Protein AF-A0A1H6MPI7-F1 (afdb_monomer)

Foldseek 3Di:
DDDDPVPPPPPPDPPCQWDFQDWDDDPQKIWTWTWGQDPVRQTHATWIWIDHDPDIDIHGAPDDPDRNWDFLDWDWDDALNFTWIWTDTQFWIWTQGPVVRHIFHTHGQDQFDDADGRFASLQVAAWDADDRRQKIWGQTVQQFIWMWRCVDRHDIHTFFWAAQASQQPFFKIWTWDQDPVRFIWIKIKTADNVAADPPDPPDGNYIDDMDTLDPRANKDADPDRGPRSNDPDRGDQWGWIWGQDPVRDTKIWIQRRRVRHIDTGPRRVVVVVVVPDD

Sequence (278 aa):
MFSNLYGYAQHQYKTETFGVQKEYTHRGKTYQVGRLLLKDFKYGSLTLRVIEKDTIRDIPAPMDEYPDLEMSRSDLIQLHGHPFFFVIDRYRVYLVDLENEKISARIQPGLGVEYGDDSISGTVSGFQFFDGDNYLLGIAVSYGVFCFNISDLDEPKELSRYTGHYGDRGQPYFFLEQNADGSYNGMVSRSDTMKKSDYVSNFYTGTQQATYLFRDAHLMPPSGTYINPVNDETPKSFVLFYEKGTNGKKIPWVVDLKKGIVIKGEAAKHFLDKHQQP

Structure (mmCIF, N/CA/C/O backbone):
data_AF-A0A1H6MPI7-F1
#
_entry.id   AF-A0A1H6MPI7-F1
#
loop_
_atom_site.group_PDB
_atom_site.id
_atom_site.type_symbol
_atom_site.label_atom_id
_atom_site.label_alt_id
_atom_site.label_comp_id
_atom_site.label_asym_id
_atom_site.label_entity_id
_atom_site.label_seq_id
_atom_site.pdbx_PDB_ins_code
_atom_site.Cartn_x
_atom_site.Cartn_y
_atom_site.Cartn_z
_atom_site.occupancy
_atom_site.B_iso_or_equiv
_atom_site.auth_seq_id
_atom_site.auth_comp_id
_atom_site.auth_asym_id
_atom_site.auth_atom_id
_atom_site.pdbx_PDB_model_num
ATOM 1 N N . MET A 1 1 ? 2.044 37.221 29.879 1.00 34.62 1 MET A N 1
ATOM 2 C CA . MET A 1 1 ? 0.759 36.594 30.253 1.00 34.62 1 MET A CA 1
ATOM 3 C C . MET A 1 1 ? 0.784 35.162 29.757 1.00 34.62 1 MET A C 1
ATOM 5 O O . MET A 1 1 ? 0.547 34.924 28.584 1.00 34.62 1 MET A O 1
ATOM 9 N N . PHE A 1 2 ? 1.172 34.237 30.631 1.00 33.09 2 PHE A N 1
ATOM 10 C CA . PHE A 1 2 ? 1.111 32.799 30.392 1.00 33.09 2 PHE A CA 1
ATOM 11 C C . PHE A 1 2 ? -0.013 32.253 31.264 1.00 33.09 2 PHE A C 1
ATOM 13 O O . PHE A 1 2 ? 0.171 32.072 32.462 1.00 33.09 2 PHE A O 1
ATOM 20 N N . SER A 1 3 ? -1.189 32.050 30.685 1.00 33.12 3 SER A N 1
ATOM 21 C CA . SER A 1 3 ? -2.286 31.342 31.343 1.00 33.12 3 SER A CA 1
ATOM 22 C C . SER A 1 3 ? -3.311 30.976 30.281 1.00 33.12 3 SER A C 1
ATOM 24 O O . SER A 1 3 ? -4.055 31.849 29.848 1.00 33.12 3 SER A O 1
ATOM 26 N N . ASN A 1 4 ? -3.264 29.725 29.810 1.00 30.75 4 ASN A N 1
ATOM 27 C CA . ASN A 1 4 ? -4.438 28.960 29.348 1.00 30.75 4 ASN A CA 1
ATOM 28 C C . ASN A 1 4 ? -4.123 27.534 28.852 1.00 30.75 4 ASN A C 1
ATOM 30 O O . ASN A 1 4 ? -5.030 26.838 28.415 1.00 30.75 4 ASN A O 1
ATOM 34 N N . LEU A 1 5 ? -2.890 27.030 28.991 1.00 32.47 5 LEU A N 1
ATOM 35 C CA . LEU A 1 5 ? -2.577 25.623 28.676 1.00 32.47 5 LEU A CA 1
ATOM 36 C C . LEU A 1 5 ? -2.908 24.626 29.806 1.00 32.47 5 LEU A C 1
ATOM 38 O O . LEU A 1 5 ? -2.824 23.424 29.597 1.00 32.47 5 LEU A O 1
ATOM 42 N N . TYR A 1 6 ? -3.333 25.093 30.985 1.00 31.97 6 TYR A N 1
ATOM 43 C CA . TYR A 1 6 ? -3.638 24.221 32.133 1.00 31.97 6 TYR A CA 1
ATOM 44 C C . TYR A 1 6 ? -5.111 23.781 32.233 1.00 31.97 6 TYR A C 1
ATOM 46 O O . TYR A 1 6 ? -5.450 22.994 33.111 1.00 31.97 6 TYR A O 1
ATOM 54 N N . GLY A 1 7 ? -5.988 24.256 31.339 1.00 27.64 7 GLY A N 1
ATOM 55 C CA . GLY A 1 7 ? -7.434 23.998 31.419 1.00 27.64 7 GLY A CA 1
ATOM 56 C C . GLY A 1 7 ? -7.926 22.729 30.714 1.00 27.64 7 GLY A C 1
ATOM 57 O O . GLY A 1 7 ? -8.995 22.235 31.050 1.00 27.64 7 GLY A O 1
ATOM 58 N N . TYR A 1 8 ? -7.164 22.171 29.766 1.00 33.50 8 TYR A N 1
ATOM 59 C CA . TYR A 1 8 ? -7.614 20.999 28.993 1.00 33.50 8 TYR A CA 1
ATOM 60 C C . TYR A 1 8 ? -7.387 19.662 29.720 1.00 33.50 8 TYR A C 1
ATOM 62 O O . TYR A 1 8 ? -8.059 18.677 29.434 1.00 33.50 8 TYR A O 1
ATOM 70 N N . ALA A 1 9 ? -6.489 19.635 30.709 1.00 35.38 9 ALA A N 1
ATOM 71 C CA . ALA A 1 9 ? -6.148 18.427 31.462 1.00 35.38 9 ALA A CA 1
ATOM 72 C C . ALA A 1 9 ? -7.100 18.124 32.641 1.00 35.38 9 ALA A C 1
ATOM 74 O O . ALA A 1 9 ? -6.971 17.078 33.271 1.00 35.38 9 ALA A O 1
ATOM 75 N N . GLN A 1 10 ? -8.043 19.016 32.976 1.00 34.25 10 GLN A N 1
ATOM 76 C CA . GLN A 1 10 ? -8.856 18.896 34.201 1.00 34.25 10 GLN A CA 1
ATOM 77 C C . GLN A 1 10 ? -10.313 18.451 33.997 1.00 34.25 10 GLN A C 1
ATOM 79 O O . GLN A 1 10 ? -11.056 18.372 34.975 1.00 34.25 10 GLN A O 1
ATOM 84 N N . HIS A 1 11 ? -10.722 18.082 32.779 1.00 36.69 11 HIS A N 1
ATOM 85 C CA . HIS A 1 11 ? -12.106 17.654 32.512 1.00 36.69 11 HIS A CA 1
ATOM 86 C C . HIS A 1 11 ? -12.279 16.267 31.878 1.00 36.69 11 HIS A C 1
ATOM 88 O O . HIS A 1 11 ? -13.400 15.905 31.527 1.00 36.69 11 HIS A O 1
ATOM 94 N N . GLN A 1 12 ? -11.235 15.434 31.822 1.00 41.28 12 GLN A N 1
ATOM 95 C CA . GLN A 1 12 ? -11.438 14.010 31.545 1.00 41.28 12 GLN A CA 1
ATOM 96 C C . GLN A 1 12 ? -11.973 13.310 32.800 1.00 41.28 12 GLN A C 1
ATOM 98 O O . GLN A 1 12 ? -11.286 13.161 33.813 1.00 41.28 12 GLN A O 1
ATOM 103 N N . TYR A 1 13 ? -13.241 12.908 32.736 1.00 39.72 13 TYR A N 1
ATOM 104 C CA . TYR A 1 13 ? -13.863 12.016 33.706 1.00 39.72 13 TYR A CA 1
ATOM 105 C C . TYR A 1 13 ? -12.984 10.766 33.898 1.00 39.72 13 TYR A C 1
ATOM 107 O O . TYR A 1 13 ? -12.700 10.036 32.953 1.00 39.72 13 TYR A O 1
ATOM 115 N N . LYS A 1 14 ? -12.561 10.515 35.145 1.00 43.12 14 LYS A N 1
ATOM 116 C CA . LYS A 1 14 ? -11.679 9.416 35.595 1.00 43.12 14 LYS A CA 1
ATOM 117 C C . LYS A 1 14 ? -12.294 8.001 35.489 1.00 43.12 14 LYS A C 1
ATOM 119 O O . LYS A 1 14 ? -12.077 7.167 36.365 1.00 43.12 14 LYS A O 1
ATOM 124 N N . THR A 1 15 ? -13.061 7.705 34.447 1.00 47.12 15 THR A N 1
ATOM 125 C CA . THR A 1 15 ? -13.723 6.399 34.259 1.00 47.12 15 THR A CA 1
ATOM 126 C C . THR A 1 15 ? -13.725 5.891 32.822 1.00 47.12 15 THR A C 1
ATOM 128 O O . THR A 1 15 ? -14.102 4.740 32.606 1.00 47.12 15 THR A O 1
ATOM 131 N N . GLU A 1 16 ? -13.306 6.690 31.837 1.00 51.97 16 GLU A N 1
ATOM 132 C CA . GLU A 1 16 ? -13.210 6.218 30.454 1.00 51.97 16 GLU A CA 1
ATOM 133 C C . GLU A 1 16 ? -12.005 5.280 30.309 1.00 51.97 16 GLU A C 1
ATOM 135 O O . GLU A 1 16 ? -10.856 5.696 30.218 1.00 51.97 16 GLU A O 1
ATOM 140 N N . THR A 1 17 ? -12.274 3.975 30.351 1.00 71.25 17 THR A N 1
ATOM 141 C CA . THR A 1 17 ? -11.267 2.913 30.181 1.00 71.25 17 THR A CA 1
ATOM 142 C C . THR A 1 17 ? -10.925 2.664 28.713 1.00 71.25 17 THR A C 1
ATOM 144 O O . THR A 1 17 ? -9.989 1.925 28.418 1.00 71.25 17 THR A O 1
ATOM 147 N N . PHE A 1 18 ? -11.671 3.276 27.789 1.00 80.12 18 PHE A N 1
ATOM 148 C CA . PHE A 1 18 ? -11.522 3.117 26.349 1.00 80.12 18 PHE A CA 1
ATOM 149 C C . PHE A 1 18 ? -11.941 4.398 25.629 1.00 80.12 18 PHE A C 1
ATOM 151 O O . PHE A 1 18 ? -13.108 4.782 25.686 1.00 80.12 18 PHE A O 1
ATOM 158 N N . GLY A 1 19 ? -10.991 5.051 24.960 1.00 82.44 19 GLY A N 1
ATOM 159 C CA . GLY A 1 19 ? -11.264 6.230 24.146 1.00 82.44 19 GLY A CA 1
ATOM 160 C C . GLY A 1 19 ? -11.781 5.808 22.778 1.00 82.44 19 GLY A C 1
ATOM 161 O O . GLY A 1 19 ? -10.987 5.396 21.931 1.00 82.44 19 GLY A O 1
ATOM 162 N N . VAL A 1 20 ? -13.096 5.893 22.570 1.00 87.31 20 VAL A N 1
ATOM 163 C CA . VAL A 1 20 ? -13.737 5.561 21.289 1.00 87.31 20 VAL A CA 1
ATOM 164 C C . VAL A 1 20 ? -13.408 6.633 20.255 1.00 87.31 20 VAL A C 1
ATOM 166 O O . VAL A 1 20 ? -13.624 7.819 20.482 1.00 87.31 20 VAL A O 1
ATOM 169 N N . GLN A 1 21 ? -12.907 6.204 19.103 1.00 89.81 21 GLN A N 1
ATOM 170 C CA . GLN A 1 21 ? -12.489 7.079 18.003 1.00 89.81 21 GLN A CA 1
ATOM 171 C C . GLN A 1 21 ? -13.447 6.972 16.820 1.00 89.81 21 GLN A C 1
ATOM 173 O O . GLN A 1 21 ? -13.819 7.973 16.207 1.00 89.81 21 GLN A O 1
ATOM 178 N N . LYS A 1 22 ? -13.917 5.752 16.548 1.00 93.31 22 LYS A N 1
ATOM 179 C CA . LYS A 1 22 ? -14.995 5.496 15.595 1.00 93.31 22 LYS A CA 1
ATOM 180 C C . LYS A 1 22 ? -15.912 4.409 16.117 1.00 93.31 22 LYS A C 1
ATOM 182 O O . LYS A 1 22 ? -15.464 3.486 16.791 1.00 93.31 22 LYS A O 1
ATOM 187 N N . GLU A 1 23 ? -17.180 4.516 15.749 1.00 95.88 23 GLU A N 1
ATOM 188 C CA . GLU A 1 23 ? -18.211 3.528 16.026 1.00 95.88 23 GLU A CA 1
ATOM 189 C C . GLU A 1 23 ? -18.986 3.199 14.746 1.00 95.88 23 GLU A C 1
ATOM 191 O O . GLU A 1 23 ? -19.200 4.065 13.891 1.00 95.88 23 GLU A O 1
ATOM 196 N N . TYR A 1 24 ? -19.404 1.942 14.619 1.00 96.56 24 TYR A N 1
ATOM 197 C CA . TYR A 1 24 ? -20.284 1.465 13.563 1.00 96.56 24 TYR A CA 1
ATOM 198 C C . TYR A 1 24 ? -21.154 0.313 14.071 1.00 96.56 24 TYR A C 1
ATOM 200 O O . TYR A 1 24 ? -20.649 -0.642 14.656 1.00 96.56 24 TYR A O 1
ATOM 208 N N . THR A 1 25 ? -22.461 0.370 13.816 1.00 94.81 25 THR A N 1
ATOM 209 C CA . THR A 1 25 ? -23.407 -0.687 14.201 1.00 94.81 25 THR A CA 1
ATOM 210 C C . THR A 1 25 ? -23.888 -1.439 12.970 1.00 94.81 25 THR A C 1
ATOM 212 O O . THR A 1 25 ? -24.406 -0.845 12.023 1.00 94.81 25 THR A O 1
ATOM 215 N N . HIS A 1 26 ? -23.767 -2.765 12.993 1.00 90.94 26 HIS A N 1
ATOM 216 C CA . HIS A 1 26 ? -24.208 -3.632 11.909 1.00 90.94 26 HIS A CA 1
ATOM 217 C C . HIS A 1 26 ? -24.700 -4.978 12.438 1.00 90.94 26 HIS A C 1
ATOM 219 O O . HIS A 1 26 ? -24.065 -5.592 13.288 1.00 90.94 26 HIS A O 1
ATOM 225 N N . ARG A 1 27 ? -25.846 -5.447 11.922 1.00 88.19 27 ARG A N 1
ATOM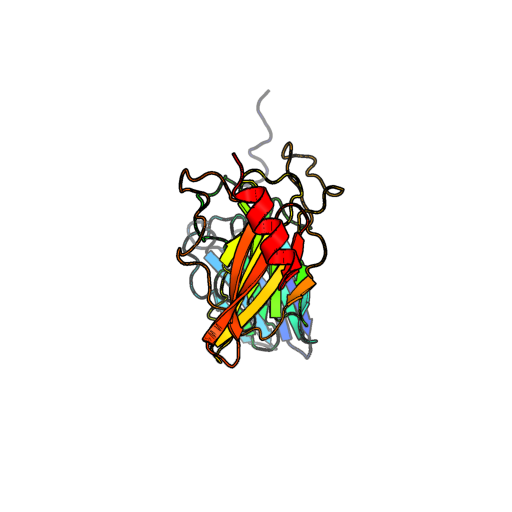 226 C CA . ARG A 1 27 ? -26.429 -6.774 12.224 1.00 88.19 27 ARG A CA 1
ATOM 227 C C . ARG A 1 27 ? -26.505 -7.116 13.725 1.00 88.19 27 ARG A C 1
ATOM 229 O O . ARG A 1 27 ? -26.296 -8.257 14.112 1.00 88.19 27 ARG A O 1
ATOM 236 N N . GLY A 1 28 ? -26.842 -6.138 14.568 1.00 90.88 28 GLY A N 1
ATOM 237 C CA . GLY A 1 28 ? -27.002 -6.345 16.015 1.00 90.88 28 GLY A CA 1
ATOM 238 C C . GLY A 1 28 ? -25.702 -6.299 16.825 1.00 90.88 28 GLY A C 1
ATOM 239 O O . GLY A 1 28 ? -25.756 -6.481 18.040 1.00 90.88 28 GLY A O 1
ATOM 240 N N . LYS A 1 29 ? -24.570 -6.007 16.177 1.00 95.62 29 LYS A N 1
ATOM 241 C CA . LYS A 1 29 ? -23.282 -5.728 16.812 1.00 95.62 29 LYS A CA 1
ATOM 242 C C . LYS A 1 29 ? -22.930 -4.253 16.674 1.00 95.62 29 LYS A C 1
ATOM 244 O O . LYS A 1 29 ? -23.173 -3.654 15.625 1.00 95.62 29 LYS A O 1
ATOM 249 N N . THR A 1 30 ? -22.325 -3.687 17.709 1.00 96.38 30 THR A N 1
ATOM 250 C CA . THR A 1 30 ? -21.674 -2.376 17.655 1.00 96.38 30 THR A CA 1
ATOM 251 C C . THR A 1 30 ? -20.171 -2.572 17.749 1.00 96.38 30 THR A C 1
ATOM 253 O O . THR A 1 30 ? -19.668 -3.166 18.699 1.00 96.38 30 THR A O 1
ATOM 256 N N . TYR A 1 31 ? -19.465 -2.066 16.749 1.00 97.12 31 TYR A N 1
ATOM 257 C CA . TYR A 1 31 ? -18.017 -2.077 16.649 1.00 97.12 31 TYR A CA 1
ATOM 258 C C . TYR A 1 31 ? -17.496 -0.697 17.007 1.00 97.12 31 TYR A C 1
ATOM 260 O O . TYR A 1 31 ? -17.927 0.297 16.425 1.00 97.12 31 TYR A O 1
ATOM 268 N N . GLN A 1 32 ? -16.551 -0.635 17.931 1.00 95.44 32 GLN A N 1
ATOM 269 C CA . GLN A 1 32 ? -15.847 0.586 18.290 1.00 95.44 32 GLN A CA 1
ATOM 270 C C . GLN A 1 32 ? -14.351 0.359 18.108 1.00 95.44 32 GLN A C 1
ATOM 272 O O . GLN A 1 32 ? -13.822 -0.655 18.555 1.00 95.44 32 GLN A O 1
ATOM 277 N N . VAL A 1 33 ? -13.653 1.302 17.486 1.00 93.62 33 VAL A N 1
ATOM 278 C CA . VAL A 1 33 ? -12.187 1.310 17.468 1.00 93.62 33 VAL A CA 1
ATOM 279 C C . VAL A 1 33 ? -11.676 2.463 18.306 1.00 93.62 33 VAL A C 1
ATOM 281 O O . VAL A 1 33 ? -12.258 3.551 18.320 1.00 93.62 33 VAL A O 1
ATOM 284 N N . GLY A 1 34 ? -10.596 2.210 19.026 1.00 90.25 34 GLY A N 1
ATOM 285 C CA . GLY A 1 34 ? -10.028 3.156 19.964 1.00 90.25 34 GLY A CA 1
ATOM 286 C C . GLY A 1 34 ? -8.798 2.595 20.652 1.00 90.25 34 GLY A C 1
ATOM 287 O O . GLY A 1 34 ? -8.276 1.543 20.276 1.00 90.25 34 GLY A O 1
ATOM 288 N N . ARG A 1 35 ? -8.352 3.291 21.693 1.00 85.62 35 ARG A N 1
ATOM 289 C CA . ARG A 1 35 ? -7.257 2.846 22.561 1.00 85.62 35 ARG A CA 1
ATOM 290 C C . ARG A 1 35 ? -7.770 2.688 23.983 1.00 85.62 35 ARG A C 1
ATOM 292 O O . ARG A 1 35 ? -8.527 3.525 24.481 1.00 85.62 35 ARG A O 1
ATOM 299 N N . LEU A 1 36 ? -7.363 1.604 24.637 1.00 77.88 36 LEU A N 1
ATOM 300 C CA . LEU A 1 36 ? -7.596 1.427 26.070 1.00 77.88 36 LEU A CA 1
ATOM 301 C C . LEU A 1 36 ? -6.781 2.472 26.838 1.00 77.88 36 LEU A C 1
ATOM 303 O O . LEU A 1 36 ? -5.638 2.735 26.480 1.00 77.88 36 LEU A O 1
ATOM 307 N N . LEU A 1 37 ? -7.348 3.062 27.886 1.00 72.75 37 LEU A N 1
ATOM 308 C CA . LEU A 1 37 ? -6.600 3.932 28.792 1.00 72.75 37 LEU A CA 1
ATOM 309 C C . LEU A 1 37 ? -6.082 3.086 29.957 1.00 72.75 37 LEU A C 1
ATOM 311 O O . LEU A 1 37 ? -6.864 2.524 30.730 1.00 72.75 37 LEU A O 1
ATOM 315 N N . LEU A 1 38 ? -4.761 2.965 30.072 1.00 69.81 38 LEU A N 1
ATOM 316 C CA . LEU A 1 38 ? -4.120 2.240 31.163 1.00 69.81 38 LEU A CA 1
ATOM 317 C C . LEU A 1 38 ? -4.166 3.064 32.459 1.00 69.81 38 LEU A C 1
ATOM 319 O O . LEU A 1 38 ? -4.340 4.283 32.459 1.00 69.81 38 LEU A O 1
ATOM 323 N N . LYS A 1 39 ? -4.015 2.384 33.604 1.00 66.88 39 LYS A N 1
ATOM 324 C CA . LYS A 1 39 ? -4.144 2.989 34.947 1.00 66.88 39 LYS A CA 1
ATOM 325 C C . LYS A 1 39 ? -3.142 4.117 35.224 1.00 66.88 39 LYS A C 1
ATOM 327 O O . LYS A 1 39 ? -3.362 4.904 36.140 1.00 66.88 39 LYS A O 1
ATOM 332 N N . ASP A 1 40 ? -2.053 4.176 34.469 1.00 67.06 40 ASP A N 1
ATOM 333 C CA . ASP A 1 40 ? -1.014 5.203 34.527 1.00 67.06 40 ASP A CA 1
ATOM 334 C C . ASP A 1 40 ? -1.235 6.347 33.522 1.00 67.06 40 ASP A C 1
ATOM 336 O O . ASP A 1 40 ? -0.329 7.150 33.314 1.00 67.06 40 ASP A O 1
ATOM 340 N N . PHE A 1 41 ? -2.433 6.448 32.931 1.00 62.22 41 PHE A N 1
ATOM 341 C CA . PHE A 1 41 ? -2.794 7.424 31.894 1.00 62.22 41 PHE A CA 1
ATOM 342 C C . PHE A 1 41 ? -1.978 7.299 30.604 1.00 62.22 41 PHE A C 1
ATOM 344 O O . PHE A 1 41 ? -1.969 8.219 29.787 1.00 62.22 41 PHE A O 1
ATOM 351 N N . LYS A 1 42 ? -1.325 6.153 30.393 1.00 67.25 42 LYS A N 1
ATOM 352 C CA . LYS A 1 42 ? -0.784 5.796 29.086 1.00 67.25 42 LYS A CA 1
ATOM 353 C C . LYS A 1 42 ? -1.880 5.193 28.235 1.00 67.25 42 LYS A C 1
ATOM 355 O O . LYS A 1 42 ? -2.743 4.461 28.729 1.00 67.25 42 LYS A O 1
ATOM 360 N N . TYR A 1 43 ? -1.839 5.484 26.947 1.00 69.94 43 TYR A N 1
ATOM 361 C CA . TYR A 1 43 ? -2.661 4.741 26.012 1.00 69.94 43 TYR A CA 1
ATOM 362 C C . TYR A 1 43 ? -2.148 3.296 25.944 1.00 69.94 43 TYR A C 1
ATOM 364 O O . TYR A 1 43 ? -0.972 3.018 26.173 1.00 69.94 43 TYR A O 1
ATOM 372 N N . GLY A 1 44 ? -3.062 2.362 25.720 1.00 73.62 44 GLY A N 1
ATOM 373 C CA . GLY A 1 44 ? -2.793 0.968 25.397 1.00 73.62 44 GLY A CA 1
ATOM 374 C C . GLY A 1 44 ? -2.804 0.755 23.887 1.00 73.62 44 GLY A C 1
ATOM 375 O O . GLY A 1 44 ? -2.894 1.707 23.106 1.00 73.62 44 GLY A O 1
ATOM 376 N N . SER A 1 45 ? -2.731 -0.505 23.467 1.00 80.94 45 SER A N 1
ATOM 377 C CA . SER A 1 45 ? -2.782 -0.866 22.052 1.00 80.94 45 SER A CA 1
ATOM 378 C C . SER A 1 45 ? -4.075 -0.401 21.376 1.00 80.94 45 SER A C 1
ATOM 380 O O . SER A 1 45 ? -5.136 -0.304 22.011 1.00 80.94 45 SER A O 1
ATOM 382 N N . LEU A 1 46 ? -3.997 -0.167 20.062 1.00 88.56 46 LEU A N 1
ATOM 383 C CA . LEU A 1 46 ? -5.194 -0.090 19.225 1.00 88.56 46 LEU A CA 1
ATOM 384 C C . LEU A 1 46 ? -6.063 -1.325 19.494 1.00 88.56 46 LEU A C 1
ATOM 386 O O . LEU A 1 46 ? -5.564 -2.451 19.514 1.00 88.56 46 LEU A O 1
ATOM 390 N N . THR A 1 47 ? -7.349 -1.105 19.735 1.00 90.94 47 THR A N 1
ATOM 391 C CA . THR A 1 47 ? -8.281 -2.154 20.138 1.00 90.94 47 THR A CA 1
ATOM 392 C C . THR A 1 47 ? -9.602 -1.992 19.397 1.00 90.94 47 THR A C 1
ATOM 394 O O . THR A 1 47 ? -10.149 -0.891 19.297 1.00 90.94 47 THR A O 1
ATOM 397 N N . LEU A 1 48 ? -10.117 -3.113 18.896 1.00 94.81 48 LEU A N 1
ATOM 398 C CA . LEU A 1 48 ? -11.475 -3.258 18.396 1.00 94.81 48 LEU A CA 1
ATOM 399 C C . LEU A 1 48 ? -12.336 -3.786 19.541 1.00 94.81 48 LEU A C 1
ATOM 401 O O . LEU A 1 48 ? -12.137 -4.902 20.017 1.00 94.81 48 LEU A O 1
ATOM 405 N N . ARG A 1 49 ? -13.307 -2.990 19.963 1.00 95.00 49 ARG A N 1
ATOM 406 C CA . ARG A 1 49 ? -14.341 -3.386 20.908 1.00 95.00 49 ARG A CA 1
ATOM 407 C C . ARG A 1 49 ? -15.586 -3.815 20.145 1.00 95.00 49 ARG A C 1
ATOM 409 O O . ARG A 1 49 ? -16.142 -3.041 19.368 1.00 95.00 49 ARG A O 1
ATOM 416 N N . VAL A 1 50 ? -16.034 -5.037 20.398 1.00 95.94 50 VAL A N 1
ATOM 417 C CA . VAL A 1 50 ? -17.272 -5.601 19.857 1.00 95.94 50 VAL A CA 1
ATOM 418 C C . VAL A 1 50 ? -18.288 -5.695 20.986 1.00 95.94 50 VAL A C 1
ATOM 420 O O . VAL A 1 50 ? -18.046 -6.364 21.991 1.00 95.94 50 VAL A O 1
ATOM 423 N N . ILE A 1 51 ? -19.420 -5.018 20.819 1.00 94.94 51 ILE A N 1
ATOM 424 C CA . ILE A 1 51 ? -20.541 -5.020 21.756 1.00 94.94 51 ILE A CA 1
ATOM 425 C C . ILE A 1 51 ? -21.696 -5.762 21.093 1.00 94.94 51 ILE A C 1
ATOM 427 O O . ILE A 1 51 ? -22.205 -5.340 20.053 1.00 94.94 51 ILE A O 1
ATOM 431 N N . GLU A 1 52 ? -22.122 -6.863 21.701 1.00 94.50 52 GLU A N 1
ATOM 432 C CA . GLU A 1 52 ? -23.262 -7.653 21.244 1.00 94.50 52 GLU A CA 1
ATOM 433 C C . GLU A 1 52 ? -24.114 -8.047 22.450 1.00 94.50 52 GLU A C 1
ATOM 435 O O . GLU A 1 52 ? -23.675 -8.813 23.314 1.00 94.50 52 GLU A O 1
ATOM 440 N N . LYS A 1 53 ? -25.347 -7.528 22.505 1.00 88.81 53 LYS A N 1
ATOM 441 C CA . LYS A 1 53 ? -26.262 -7.703 23.647 1.00 88.81 53 LYS A CA 1
ATOM 442 C C . LYS A 1 53 ? -25.567 -7.312 24.964 1.00 88.81 53 LYS A C 1
ATOM 444 O O . LYS A 1 53 ? -25.141 -6.172 25.101 1.00 88.81 53 LYS A O 1
ATOM 449 N N . ASP A 1 54 ? -25.422 -8.261 25.888 1.00 85.69 54 ASP A N 1
ATOM 450 C CA . ASP A 1 54 ? -24.814 -8.082 27.212 1.00 85.69 54 ASP A CA 1
ATOM 451 C C . ASP A 1 54 ? -23.324 -8.474 27.243 1.00 85.69 54 ASP A C 1
ATOM 453 O O . ASP A 1 54 ? -22.746 -8.664 28.314 1.00 85.69 54 ASP A O 1
ATOM 457 N N . THR A 1 55 ? -22.694 -8.644 26.075 1.00 91.81 55 THR A N 1
ATOM 458 C CA . THR A 1 55 ? -21.281 -9.025 25.964 1.00 91.81 55 THR A CA 1
ATOM 459 C C . THR A 1 55 ? -20.451 -7.912 25.343 1.00 91.81 55 THR A C 1
ATOM 461 O O . THR A 1 55 ? -20.860 -7.266 24.378 1.00 91.81 55 THR A O 1
ATOM 464 N N . ILE A 1 56 ? -19.265 -7.703 25.913 1.00 92.75 56 ILE A N 1
ATOM 465 C CA . ILE A 1 56 ? -18.232 -6.816 25.384 1.00 92.75 56 ILE A CA 1
ATOM 466 C C . ILE A 1 56 ? -16.977 -7.661 25.211 1.00 92.75 56 ILE A C 1
ATOM 468 O O . ILE A 1 56 ? -16.523 -8.301 26.163 1.00 92.75 56 ILE A O 1
ATOM 472 N N . ARG A 1 57 ? -16.420 -7.667 24.001 1.00 93.50 57 ARG A N 1
ATOM 473 C CA . ARG A 1 57 ? -15.148 -8.321 23.696 1.00 93.50 57 ARG A CA 1
ATOM 474 C C . ARG A 1 57 ? -14.180 -7.306 23.111 1.00 93.50 57 ARG A C 1
ATOM 476 O O . ARG A 1 57 ? -14.478 -6.692 22.092 1.00 93.50 57 ARG A O 1
ATOM 483 N N . ASP A 1 58 ? -13.017 -7.191 23.736 1.00 91.94 58 ASP A N 1
ATOM 484 C CA . ASP A 1 58 ? -11.937 -6.316 23.291 1.00 91.94 58 ASP A CA 1
ATOM 485 C C . ASP A 1 58 ? -10.866 -7.151 22.574 1.00 91.94 58 ASP A C 1
ATOM 487 O O . ASP A 1 58 ? -10.415 -8.180 23.082 1.00 91.94 58 ASP A O 1
ATOM 491 N N . ILE A 1 59 ? -10.489 -6.721 21.372 1.00 92.31 59 ILE A N 1
ATOM 492 C CA . ILE A 1 59 ? -9.554 -7.407 20.477 1.00 92.31 59 ILE A CA 1
ATOM 493 C C . ILE A 1 59 ? -8.387 -6.450 20.219 1.00 92.31 59 ILE A C 1
ATOM 495 O O . ILE A 1 59 ? -8.556 -5.479 19.475 1.00 92.31 59 ILE A O 1
ATOM 499 N N . PRO A 1 60 ? -7.227 -6.656 20.862 1.00 88.94 60 PRO A N 1
ATOM 500 C CA . PRO A 1 60 ? -6.076 -5.781 20.691 1.00 88.94 60 PRO A CA 1
ATOM 501 C C . PRO A 1 60 ? -5.343 -6.072 19.377 1.00 88.94 60 PRO A C 1
ATOM 503 O O . PRO A 1 60 ? -5.354 -7.198 18.878 1.00 88.94 60 PRO A O 1
ATOM 506 N N . ALA A 1 61 ? -4.653 -5.066 18.841 1.00 87.75 61 ALA A N 1
ATOM 507 C CA . ALA A 1 61 ? -3.749 -5.250 17.711 1.00 87.75 61 ALA A CA 1
ATOM 508 C C . ALA A 1 61 ? -2.604 -6.234 18.066 1.00 87.75 61 ALA A C 1
ATOM 510 O O . ALA A 1 61 ? -2.113 -6.189 19.199 1.00 87.75 61 ALA A O 1
ATOM 511 N N . PRO A 1 62 ? -2.134 -7.081 17.124 1.00 78.62 62 PRO A N 1
ATOM 512 C CA . PRO A 1 62 ? -1.181 -8.163 17.413 1.00 78.62 62 PRO A CA 1
ATOM 513 C C . PRO A 1 62 ? 0.169 -7.730 18.016 1.00 78.62 62 PRO A C 1
ATOM 515 O O . PRO A 1 62 ? 0.742 -8.474 18.807 1.00 78.62 62 PRO A O 1
ATOM 518 N N . MET A 1 63 ? 0.680 -6.538 17.679 1.00 68.19 63 MET A N 1
ATOM 519 C CA . MET A 1 63 ? 1.894 -5.944 18.264 1.00 68.19 63 MET A CA 1
ATOM 520 C C . MET A 1 63 ? 1.834 -4.410 18.181 1.00 68.19 63 MET A C 1
ATOM 522 O O . MET A 1 63 ? 1.981 -3.838 17.100 1.00 68.19 63 MET A O 1
ATOM 526 N N . ASP A 1 64 ? 1.649 -3.732 19.318 1.00 64.25 64 ASP A N 1
ATOM 527 C CA . ASP A 1 64 ? 1.674 -2.266 19.407 1.00 64.25 64 ASP A CA 1
ATOM 528 C C . ASP A 1 64 ? 2.716 -1.785 20.433 1.00 64.25 64 ASP A C 1
ATOM 530 O O . ASP A 1 64 ? 2.405 -1.521 21.590 1.00 64.25 64 ASP A O 1
ATOM 534 N N . GLU A 1 65 ? 3.981 -1.714 20.007 1.00 57.62 65 GLU A N 1
ATOM 535 C CA . GLU A 1 65 ? 5.138 -1.395 20.868 1.00 57.62 65 GLU A CA 1
ATOM 536 C C . GLU A 1 65 ? 5.202 0.082 21.314 1.00 57.62 65 GLU A C 1
ATOM 538 O O . GLU A 1 65 ? 5.955 0.414 22.227 1.00 57.62 65 GLU A O 1
ATOM 543 N N . TYR A 1 66 ? 4.398 0.965 20.707 1.00 60.88 66 TYR A N 1
ATOM 544 C CA . TYR A 1 66 ? 4.389 2.407 20.986 1.00 60.88 66 TYR A CA 1
ATOM 545 C C . TYR A 1 66 ? 2.954 2.920 21.114 1.00 60.88 66 TYR A C 1
ATOM 547 O O . TYR A 1 66 ? 2.424 3.516 20.169 1.00 60.88 66 TYR A O 1
ATOM 555 N N . PRO A 1 67 ? 2.298 2.682 22.257 1.00 58.19 67 PRO A N 1
ATOM 556 C CA . PRO A 1 67 ? 0.898 3.030 22.405 1.00 58.19 67 PRO A CA 1
ATOM 557 C C . PRO A 1 67 ? 0.677 4.539 22.613 1.00 58.19 67 PRO A C 1
ATOM 559 O O . PRO A 1 67 ? -0.450 5.000 22.495 1.00 58.19 67 PRO A O 1
ATOM 562 N N . ASP A 1 68 ? 1.746 5.318 22.823 1.00 56.06 68 ASP A N 1
ATOM 563 C CA . ASP A 1 68 ? 1.721 6.782 22.978 1.00 56.06 68 ASP A CA 1
ATOM 564 C C . ASP A 1 68 ? 1.545 7.548 21.647 1.00 56.06 68 ASP A C 1
ATOM 566 O O . ASP A 1 68 ? 1.643 8.776 21.613 1.00 56.06 68 ASP A O 1
ATOM 570 N N . LEU A 1 69 ? 1.313 6.850 20.529 1.00 64.19 69 LEU A N 1
ATOM 571 C CA . LEU A 1 69 ? 1.047 7.493 19.243 1.00 64.19 69 LEU A CA 1
ATOM 572 C C . LEU A 1 69 ? -0.430 7.881 19.131 1.00 64.19 69 LEU A C 1
ATOM 574 O O . LEU A 1 69 ? -1.324 7.038 19.224 1.00 64.19 69 LEU A O 1
ATOM 578 N N . GLU A 1 70 ? -0.673 9.167 18.889 1.00 68.06 70 GLU A N 1
ATOM 579 C CA . GLU A 1 70 ? -2.007 9.706 18.646 1.00 68.06 70 GLU A CA 1
ATOM 580 C C . GLU A 1 70 ? -2.603 9.122 17.354 1.00 68.06 70 GLU A C 1
ATOM 582 O O . GLU A 1 70 ? -1.953 9.083 16.302 1.00 68.06 70 GLU A O 1
ATOM 587 N N . MET A 1 71 ? -3.857 8.668 17.446 1.00 77.94 71 MET A N 1
ATOM 588 C CA . MET A 1 71 ? -4.649 8.267 16.287 1.00 77.94 71 MET A CA 1
ATOM 589 C C . MET A 1 71 ? -5.032 9.517 15.503 1.00 77.94 71 MET A C 1
ATOM 591 O O . MET A 1 71 ? -5.914 10.271 15.905 1.00 77.94 71 MET A O 1
ATOM 595 N N . SER A 1 72 ? -4.371 9.730 14.370 1.00 78.25 72 SER A N 1
ATOM 596 C CA . SER A 1 72 ? -4.600 10.913 13.537 1.00 78.25 72 SER A CA 1
ATOM 597 C C . SER A 1 72 ? -5.934 10.856 12.790 1.00 78.25 72 SER A C 1
ATOM 599 O O . SER A 1 72 ? -6.554 11.890 12.538 1.00 78.25 72 SER A O 1
ATOM 601 N N . ARG A 1 73 ? -6.389 9.649 12.425 1.00 85.56 73 ARG A N 1
ATOM 602 C CA . ARG A 1 73 ? -7.644 9.448 11.699 1.00 85.56 73 ARG A CA 1
ATOM 603 C C . ARG A 1 73 ? -8.192 8.041 11.875 1.00 85.56 73 ARG A C 1
ATOM 605 O O . ARG A 1 73 ? -7.444 7.069 11.911 1.00 85.56 73 ARG A O 1
ATOM 612 N N . SER A 1 74 ? -9.518 7.946 11.906 1.00 90.19 74 SER A N 1
ATOM 613 C CA . SER A 1 74 ? -10.247 6.689 11.775 1.00 90.19 74 SER A CA 1
ATOM 614 C C . SER A 1 74 ? -11.472 6.874 10.874 1.00 90.19 74 SER A C 1
ATOM 616 O O . SER A 1 74 ? -12.383 7.655 11.167 1.00 90.19 74 SER A O 1
ATOM 618 N N . ASP A 1 75 ? -11.499 6.157 9.753 1.00 93.06 75 ASP A N 1
ATOM 619 C CA . ASP A 1 75 ? -12.622 6.169 8.814 1.00 93.06 75 ASP A CA 1
ATOM 620 C C . ASP A 1 75 ? -13.284 4.802 8.731 1.00 93.06 75 ASP A C 1
ATOM 622 O O . ASP A 1 75 ? -12.634 3.777 8.898 1.00 93.06 75 ASP A O 1
ATOM 626 N N . LEU A 1 76 ? -14.575 4.790 8.409 1.00 95.69 76 LEU A N 1
ATOM 627 C CA . LEU A 1 76 ? -15.249 3.582 7.951 1.00 95.69 76 LEU A CA 1
ATOM 628 C C . LEU A 1 76 ? -15.096 3.506 6.429 1.00 95.69 76 LEU A C 1
ATOM 630 O O . LEU A 1 76 ? -15.525 4.425 5.728 1.00 95.69 76 LEU A O 1
ATOM 634 N N . ILE A 1 77 ? -14.508 2.424 5.932 1.00 95.12 77 ILE A N 1
ATOM 635 C CA . ILE A 1 77 ? -14.329 2.155 4.501 1.00 95.12 77 ILE A CA 1
ATOM 636 C C . ILE A 1 77 ? -14.929 0.791 4.138 1.00 95.12 77 ILE A C 1
ATOM 638 O O . ILE A 1 77 ? -15.277 0.002 5.017 1.00 95.12 77 ILE A O 1
ATOM 642 N N . GLN A 1 78 ? -15.059 0.516 2.841 1.00 95.12 78 GLN A N 1
ATOM 643 C CA . GLN A 1 78 ? -15.396 -0.815 2.339 1.00 95.12 78 GLN A CA 1
ATOM 644 C C . GLN A 1 78 ? -14.224 -1.365 1.537 1.00 95.12 78 GLN A C 1
ATOM 646 O O . GLN A 1 78 ? -13.755 -0.675 0.636 1.00 95.12 78 GLN A O 1
ATOM 651 N N . LEU A 1 79 ? -13.799 -2.588 1.851 1.00 94.38 79 LEU A N 1
ATOM 652 C CA . LEU A 1 79 ? -12.818 -3.349 1.077 1.00 94.38 79 LEU A CA 1
ATOM 653 C C . LEU A 1 79 ? -13.421 -4.702 0.728 1.00 94.38 79 LEU A C 1
ATOM 655 O O . LEU A 1 79 ? -14.011 -5.354 1.590 1.00 94.38 79 LEU A O 1
ATOM 659 N N . HIS A 1 80 ? -13.331 -5.105 -0.537 1.00 91.94 80 HIS A N 1
ATOM 660 C CA . HIS A 1 80 ? -13.927 -6.350 -1.038 1.00 91.94 80 HIS A CA 1
ATOM 661 C C . HIS A 1 80 ? -15.429 -6.511 -0.701 1.00 91.94 80 HIS A C 1
ATOM 663 O O . HIS A 1 80 ? -15.935 -7.623 -0.589 1.00 91.94 80 HIS A O 1
ATOM 669 N N . GLY A 1 81 ? -16.162 -5.404 -0.523 1.00 90.94 81 GLY A N 1
ATOM 670 C CA . GLY A 1 81 ? -17.576 -5.411 -0.120 1.00 90.94 81 GLY A CA 1
ATOM 671 C C . GLY A 1 81 ? -17.836 -5.583 1.384 1.00 90.94 81 GLY A C 1
ATOM 672 O O . GLY A 1 81 ? -18.997 -5.603 1.793 1.00 90.94 81 GLY A O 1
ATOM 673 N N . HIS A 1 82 ? -16.788 -5.647 2.207 1.00 92.06 82 HIS A N 1
ATOM 674 C CA . HIS A 1 82 ? -16.863 -5.794 3.660 1.00 92.06 82 HIS A CA 1
ATOM 675 C C . HIS A 1 82 ? -16.477 -4.486 4.373 1.00 92.06 82 HIS A C 1
ATOM 677 O O . HIS A 1 82 ? -15.654 -3.726 3.856 1.00 92.06 82 HIS A O 1
ATOM 683 N N . PRO A 1 83 ? -17.081 -4.165 5.533 1.00 95.94 83 PRO A N 1
ATOM 684 C CA . PRO A 1 83 ? -16.784 -2.936 6.260 1.00 95.94 83 PRO A CA 1
ATOM 685 C C . PRO A 1 83 ? -15.492 -3.052 7.081 1.00 95.94 83 PRO A C 1
ATOM 687 O O . PRO A 1 83 ? -15.314 -3.999 7.847 1.00 95.94 83 PRO A O 1
ATOM 690 N N . PHE A 1 84 ? -14.643 -2.029 6.985 1.00 97.38 84 PHE A N 1
ATOM 691 C CA . PHE A 1 84 ? -13.409 -1.900 7.759 1.00 97.38 84 PHE A CA 1
ATOM 692 C C . PHE A 1 84 ? -13.348 -0.551 8.469 1.00 97.38 84 PHE A C 1
ATOM 694 O O . PHE A 1 84 ? -13.763 0.462 7.899 1.00 97.38 84 PHE A O 1
ATOM 701 N N . PHE A 1 85 ? -12.740 -0.499 9.657 1.00 96.94 85 PHE A N 1
ATOM 702 C CA . PHE A 1 85 ? -12.126 0.758 10.086 1.00 96.94 85 PHE A CA 1
ATOM 703 C C . PHE A 1 85 ? -10.720 0.881 9.496 1.00 96.94 85 PHE A C 1
ATOM 705 O O . PHE A 1 85 ? -9.880 -0.001 9.671 1.00 96.94 85 PHE A O 1
ATOM 712 N N . PHE A 1 86 ? -10.469 1.996 8.816 1.00 95.06 86 PHE A N 1
ATOM 713 C CA . PHE A 1 86 ? -9.155 2.418 8.351 1.00 95.06 86 PHE A CA 1
ATOM 714 C C . PHE A 1 86 ? -8.561 3.375 9.373 1.00 95.06 86 PHE A C 1
ATOM 716 O O . PHE A 1 86 ? -9.064 4.489 9.540 1.00 95.06 86 PHE A O 1
ATOM 723 N N . VAL A 1 87 ? -7.530 2.932 10.085 1.00 92.38 87 VAL A N 1
ATOM 724 C CA . VAL A 1 87 ? -6.927 3.704 11.175 1.00 92.38 87 VAL A CA 1
ATOM 725 C C . VAL A 1 87 ? -5.532 4.147 10.774 1.00 92.38 87 VAL A C 1
ATOM 727 O O . VAL A 1 87 ? -4.694 3.314 10.431 1.00 92.38 87 VAL A O 1
ATOM 730 N N . ILE A 1 88 ? -5.288 5.455 10.840 1.00 88.62 88 ILE A N 1
ATOM 731 C CA . ILE A 1 88 ? -3.976 6.053 10.605 1.00 88.62 88 ILE A CA 1
ATOM 732 C C . ILE A 1 88 ? -3.414 6.543 11.938 1.00 88.62 88 ILE A C 1
ATOM 734 O O . ILE A 1 88 ? -3.928 7.492 12.540 1.00 88.62 88 ILE A O 1
ATOM 738 N N . ASP A 1 89 ? -2.292 5.953 12.321 1.00 83.56 89 ASP A N 1
ATOM 739 C CA . ASP A 1 89 ? -1.420 6.415 13.391 1.00 83.56 89 ASP A CA 1
ATOM 740 C C . ASP A 1 89 ? -0.172 7.071 12.792 1.00 83.56 89 ASP A C 1
ATOM 742 O O . ASP A 1 89 ? 0.169 6.863 11.626 1.00 83.56 89 ASP A O 1
ATOM 746 N N . ARG A 1 90 ? 0.561 7.826 13.616 1.00 77.88 90 ARG A N 1
ATOM 747 C CA . ARG A 1 90 ? 1.742 8.614 13.217 1.00 77.88 90 ARG A CA 1
ATOM 748 C C . ARG A 1 90 ? 2.664 7.958 12.179 1.00 77.88 90 ARG A C 1
ATOM 750 O O . ARG A 1 90 ? 3.038 8.596 11.198 1.00 77.88 90 ARG A O 1
ATOM 757 N N . TYR A 1 91 ? 3.002 6.686 12.388 1.00 78.62 91 TYR A N 1
ATOM 758 C CA . TYR A 1 91 ? 3.960 5.938 11.564 1.00 78.62 91 TYR A CA 1
ATOM 759 C C . TYR A 1 91 ? 3.370 4.708 10.878 1.00 78.62 91 TYR A C 1
ATOM 761 O O . TYR A 1 91 ? 4.116 3.940 10.274 1.00 78.62 91 TYR A O 1
ATOM 769 N N . ARG A 1 92 ? 2.066 4.456 11.016 1.00 85.56 92 ARG A N 1
ATOM 770 C CA . ARG A 1 92 ? 1.481 3.182 10.588 1.00 85.56 92 ARG A CA 1
ATOM 771 C C . ARG A 1 92 ? -0.004 3.266 10.322 1.00 85.56 92 ARG A C 1
ATOM 773 O O . ARG A 1 92 ? -0.701 4.139 10.823 1.00 85.56 92 ARG A O 1
ATOM 780 N N . VAL A 1 93 ? -0.468 2.295 9.560 1.00 90.81 93 VAL A N 1
ATOM 781 C CA . VAL A 1 93 ? -1.869 2.085 9.241 1.00 90.81 93 VAL A CA 1
ATOM 782 C C . VAL A 1 93 ? -2.308 0.730 9.776 1.00 90.81 93 VAL A C 1
ATOM 784 O O . VAL A 1 93 ? -1.530 -0.228 9.781 1.00 90.81 93 VAL A O 1
ATOM 787 N N . TYR A 1 94 ? -3.565 0.656 10.201 1.00 93.19 94 TYR A N 1
ATOM 788 C CA . TYR A 1 94 ? -4.243 -0.594 10.509 1.00 93.19 94 TYR A CA 1
ATOM 789 C C . TYR A 1 94 ? -5.536 -0.713 9.711 1.00 93.19 94 TYR A C 1
ATOM 791 O O . TYR A 1 94 ? -6.274 0.261 9.529 1.00 93.19 94 TYR A O 1
ATOM 799 N N . LEU A 1 95 ? -5.816 -1.941 9.287 1.00 96.00 95 LEU A N 1
ATOM 800 C CA . LEU A 1 95 ? -7.097 -2.354 8.738 1.00 96.00 95 LEU A CA 1
ATOM 801 C C . LEU A 1 95 ? -7.815 -3.181 9.795 1.00 96.00 95 LEU A C 1
ATOM 803 O O . LEU A 1 95 ? -7.331 -4.233 10.209 1.00 96.00 95 LEU A O 1
ATOM 807 N N . VAL A 1 96 ? -8.955 -2.681 10.257 1.00 96.81 96 VAL A N 1
ATOM 808 C CA . VAL A 1 96 ? -9.783 -3.357 11.255 1.00 96.81 96 VAL A CA 1
ATOM 809 C C . VAL A 1 96 ? -10.980 -3.969 10.545 1.00 96.81 96 VAL A C 1
ATOM 811 O O . VAL A 1 96 ? -11.930 -3.262 10.217 1.00 96.81 96 VAL A O 1
ATOM 814 N N . ASP A 1 97 ? -10.908 -5.269 10.293 1.00 96.19 97 ASP A N 1
ATOM 815 C CA . ASP A 1 97 ? -11.966 -6.064 9.683 1.00 96.19 97 ASP A CA 1
ATOM 816 C C . ASP A 1 97 ? -13.098 -6.279 10.691 1.00 96.19 97 ASP A C 1
ATOM 818 O O . ASP A 1 97 ? -12.918 -6.935 11.723 1.00 96.19 97 ASP A O 1
ATOM 822 N N . LEU A 1 98 ? -14.268 -5.703 10.411 1.00 96.38 98 LEU A N 1
ATOM 823 C CA . LEU A 1 98 ? -15.404 -5.773 11.330 1.00 96.38 98 LEU A CA 1
ATOM 824 C C . LEU A 1 98 ? -16.179 -7.086 11.198 1.00 96.38 98 LEU A C 1
ATOM 826 O O . LEU A 1 98 ? -16.823 -7.511 12.155 1.00 96.38 98 LEU A O 1
ATOM 830 N N . GLU A 1 99 ? -16.121 -7.739 10.039 1.00 93.31 99 GLU A N 1
ATOM 831 C CA . GLU A 1 99 ? -16.829 -8.999 9.812 1.00 93.31 99 GLU A CA 1
ATOM 832 C C . GLU A 1 99 ? -16.065 -10.173 10.419 1.00 93.31 99 GLU A C 1
ATOM 834 O O . GLU A 1 99 ? -16.655 -10.986 11.133 1.00 93.31 99 GLU A O 1
ATOM 839 N N . ASN A 1 100 ? -14.747 -10.204 10.210 1.00 94.75 100 ASN A N 1
ATOM 840 C CA . ASN A 1 100 ? -13.861 -11.209 10.799 1.00 94.75 100 ASN A CA 1
ATOM 841 C C . ASN A 1 100 ? -13.360 -10.827 12.200 1.00 94.75 100 ASN A C 1
ATOM 843 O O . ASN A 1 100 ? -12.655 -11.612 12.832 1.00 94.75 100 ASN A O 1
ATOM 847 N N . GLU A 1 101 ? -13.735 -9.643 12.695 1.00 95.50 101 GLU A N 1
ATOM 848 C CA . GLU A 1 101 ? -13.420 -9.147 14.039 1.00 95.50 101 GLU A CA 1
ATOM 849 C C . GLU A 1 101 ? -11.912 -9.192 14.325 1.00 95.50 101 GLU A C 1
ATOM 851 O O . GLU A 1 101 ? -11.456 -9.725 15.338 1.00 95.50 101 GLU A O 1
ATOM 856 N N . LYS A 1 102 ? -11.133 -8.637 13.394 1.00 94.50 102 LYS A N 1
ATOM 857 C CA . LYS A 1 102 ? -9.676 -8.764 13.350 1.00 94.50 102 LYS A CA 1
ATOM 858 C C . LYS A 1 102 ? -9.018 -7.424 13.058 1.00 94.50 102 LYS A C 1
ATOM 860 O O . LYS A 1 102 ? -9.540 -6.607 12.310 1.00 94.50 102 LYS A O 1
ATOM 865 N N . ILE A 1 103 ? -7.839 -7.212 13.627 1.00 94.94 103 ILE A N 1
ATOM 866 C CA . ILE A 1 103 ? -6.973 -6.081 13.295 1.00 94.94 103 ILE A CA 1
ATOM 867 C C . ILE A 1 103 ? -5.780 -6.634 12.523 1.00 94.94 103 ILE A C 1
ATOM 869 O O . ILE A 1 103 ? -5.186 -7.625 12.951 1.00 94.94 103 ILE A O 1
ATOM 873 N N . SER A 1 104 ? -5.436 -6.006 11.400 1.00 94.81 104 SER A N 1
ATOM 874 C CA . SER A 1 104 ? -4.241 -6.358 10.638 1.00 94.81 104 SER A CA 1
ATOM 875 C C . SER A 1 104 ? -2.972 -6.209 11.480 1.00 94.81 104 SER A C 1
ATOM 877 O O . SER A 1 104 ? -2.912 -5.414 12.424 1.00 94.81 104 SER A O 1
ATOM 879 N N . ALA A 1 105 ? -1.900 -6.894 11.092 1.00 91.56 105 ALA A N 1
ATOM 880 C CA . ALA A 1 105 ? -0.572 -6.488 11.522 1.00 91.56 105 ALA A CA 1
ATOM 881 C C . ALA A 1 105 ? -0.272 -5.049 11.056 1.00 91.56 105 ALA A C 1
ATOM 883 O O . ALA A 1 105 ? -0.954 -4.483 10.191 1.00 91.56 105 ALA A O 1
ATOM 884 N N . ARG A 1 106 ? 0.736 -4.427 11.680 1.00 87.19 106 ARG A N 1
ATOM 885 C CA . ARG A 1 106 ? 1.095 -3.031 11.404 1.00 87.19 106 ARG A CA 1
ATOM 886 C C . ARG A 1 106 ? 1.488 -2.859 9.934 1.00 87.19 106 ARG A C 1
ATOM 888 O O . ARG A 1 106 ? 2.381 -3.549 9.448 1.00 87.19 106 ARG A O 1
ATOM 895 N N . ILE A 1 107 ? 0.883 -1.889 9.255 1.00 90.12 107 ILE A N 1
ATOM 896 C CA . ILE A 1 107 ? 1.309 -1.474 7.917 1.00 90.12 107 ILE A CA 1
ATOM 897 C C . ILE A 1 107 ? 2.175 -0.231 8.079 1.00 90.12 107 ILE A C 1
ATOM 899 O O . ILE A 1 107 ? 1.673 0.872 8.296 1.00 90.12 107 ILE A O 1
ATOM 903 N N . GLN A 1 108 ? 3.488 -0.429 8.030 1.00 87.19 108 GLN A N 1
ATOM 904 C CA . GLN A 1 108 ? 4.485 0.607 8.269 1.00 87.19 108 GLN A CA 1
ATOM 905 C C . GLN A 1 108 ? 5.594 0.492 7.207 1.00 87.19 108 GLN A C 1
ATOM 907 O O . GLN A 1 108 ? 6.282 -0.528 7.184 1.00 87.19 108 GLN A O 1
ATOM 912 N N . PRO A 1 109 ? 5.771 1.494 6.327 1.00 83.69 109 PRO A N 1
ATOM 913 C CA . PRO A 1 109 ? 6.664 1.431 5.173 1.00 83.69 109 PRO A CA 1
ATOM 914 C C . PRO A 1 109 ? 8.117 1.506 5.628 1.00 83.69 109 PRO A C 1
ATOM 916 O O . PRO A 1 109 ? 8.589 2.592 5.929 1.00 83.69 109 PRO A O 1
ATOM 919 N N . GLY A 1 110 ? 8.814 0.385 5.772 1.00 72.81 110 GLY A N 1
ATOM 920 C CA . GLY A 1 110 ? 10.099 0.275 6.477 1.00 72.81 110 GLY A CA 1
ATOM 921 C C . GLY A 1 110 ? 11.261 -0.228 5.629 1.00 72.81 110 GLY A C 1
ATOM 922 O O . GLY A 1 110 ? 12.374 -0.371 6.138 1.00 72.81 110 GLY A O 1
ATOM 923 N N . LEU A 1 111 ? 11.045 -0.504 4.342 1.00 60.44 111 LEU A N 1
ATOM 924 C CA . LEU A 1 111 ? 12.127 -0.907 3.451 1.00 60.44 111 LEU A CA 1
ATOM 925 C C . LEU A 1 111 ? 13.099 0.265 3.210 1.00 60.44 111 LEU A C 1
ATOM 927 O O . LEU A 1 111 ? 12.880 1.142 2.381 1.00 60.44 111 LEU A O 1
ATOM 931 N N . GLY A 1 112 ? 14.224 0.248 3.929 1.00 52.00 112 GLY A N 1
ATOM 932 C CA . GLY A 1 112 ? 15.425 1.041 3.652 1.00 52.00 112 GLY A CA 1
ATOM 933 C C . GLY A 1 112 ? 15.296 2.557 3.771 1.00 52.00 112 GLY A C 1
ATOM 934 O O . GLY A 1 112 ? 15.762 3.253 2.883 1.00 52.00 112 GLY A O 1
ATOM 935 N N . VAL A 1 113 ? 14.699 3.089 4.837 1.00 56.69 113 VAL A N 1
ATOM 936 C CA . VAL A 1 113 ? 14.839 4.513 5.214 1.00 56.69 113 VAL A CA 1
ATOM 937 C C . VAL A 1 113 ? 14.549 4.715 6.693 1.00 56.69 113 VAL A C 1
ATOM 939 O O . VAL A 1 113 ? 13.754 3.988 7.286 1.00 56.69 113 VAL A O 1
ATOM 942 N N . GLU A 1 114 ? 15.179 5.738 7.263 1.00 55.03 114 GLU A N 1
ATOM 943 C CA . GLU A 1 114 ? 14.815 6.296 8.564 1.00 55.03 114 GLU A CA 1
ATOM 944 C C . GLU A 1 114 ? 13.697 7.337 8.390 1.00 55.03 114 GLU A C 1
ATOM 946 O O . GLU A 1 114 ? 13.688 8.112 7.430 1.00 55.03 114 GLU A O 1
ATOM 951 N N . TYR A 1 115 ? 12.723 7.341 9.301 1.00 59.12 115 TYR A N 1
ATOM 952 C CA . TYR A 1 115 ? 11.567 8.237 9.232 1.00 59.12 115 TYR A CA 1
ATOM 953 C C . TYR A 1 115 ? 11.869 9.619 9.806 1.00 59.12 115 TYR A C 1
ATOM 955 O O . TYR A 1 115 ? 12.620 9.754 10.769 1.00 59.12 115 TYR A O 1
ATOM 963 N N . GLY A 1 116 ? 11.186 10.633 9.276 1.00 56.66 116 GLY A N 1
ATOM 964 C CA . GLY A 1 116 ? 10.932 11.857 10.031 1.00 56.66 116 GLY A CA 1
ATOM 965 C C . GLY A 1 116 ? 9.780 11.670 11.023 1.00 56.66 116 GLY A C 1
ATOM 966 O O . GLY A 1 116 ? 8.919 10.805 10.834 1.00 56.66 116 GLY A O 1
ATOM 967 N N . ASP A 1 117 ? 9.748 12.516 12.049 1.00 54.59 117 ASP A N 1
ATOM 968 C CA . ASP A 1 117 ? 8.591 12.701 12.926 1.00 54.59 117 ASP A CA 1
ATOM 969 C C . ASP A 1 117 ? 7.341 12.999 12.057 1.00 54.59 117 ASP A C 1
ATOM 971 O O . ASP A 1 117 ? 7.378 13.928 11.256 1.00 54.59 117 ASP A O 1
ATOM 975 N N . ASP A 1 118 ? 6.263 12.201 12.163 1.00 58.28 118 ASP A N 1
ATOM 976 C CA . ASP A 1 118 ? 5.013 12.277 11.352 1.00 58.28 118 ASP A CA 1
ATOM 977 C C . ASP A 1 118 ? 5.015 11.690 9.924 1.00 58.28 118 ASP A C 1
ATOM 979 O O . ASP A 1 118 ? 4.302 12.177 9.041 1.00 58.28 118 ASP A O 1
ATOM 983 N N . SER A 1 119 ? 5.760 10.609 9.670 1.00 70.12 119 SER A N 1
ATOM 984 C CA . SER A 1 119 ? 5.871 10.065 8.308 1.00 70.12 119 SER A CA 1
ATOM 985 C C . SER A 1 119 ? 4.534 9.695 7.647 1.00 70.12 119 SER A C 1
ATOM 987 O O . SER A 1 119 ? 4.381 9.990 6.466 1.00 70.12 119 SER A O 1
ATOM 989 N N . ILE A 1 120 ? 3.552 9.125 8.358 1.00 80.06 120 ILE A N 1
ATOM 990 C CA . ILE A 1 120 ? 2.268 8.697 7.769 1.00 80.06 120 ILE A CA 1
ATOM 991 C C . ILE A 1 120 ? 1.094 9.601 8.164 1.00 80.06 120 ILE A C 1
ATOM 993 O O . ILE A 1 120 ? 0.257 9.911 7.320 1.00 80.06 120 ILE A O 1
ATOM 997 N N . SER A 1 121 ? 1.007 10.065 9.411 1.00 65.31 121 SER A N 1
ATOM 998 C CA . SER A 1 121 ? -0.102 10.931 9.859 1.00 65.31 121 SER A CA 1
ATOM 999 C C . SER A 1 121 ? -0.265 12.192 9.008 1.00 65.31 121 SER A C 1
ATOM 1001 O O . SER A 1 121 ? -1.383 12.664 8.827 1.00 65.31 121 SER A O 1
ATOM 1003 N N . GLY A 1 122 ? 0.814 12.718 8.418 1.00 64.88 122 GLY A N 1
ATOM 1004 C CA . GLY A 1 122 ? 0.759 13.850 7.487 1.00 64.88 122 GLY A CA 1
ATOM 1005 C C . GLY A 1 122 ? 0.048 13.563 6.155 1.00 64.88 122 GLY A C 1
ATOM 1006 O O . GLY A 1 122 ? -0.101 14.468 5.333 1.00 64.88 122 GLY A O 1
ATOM 1007 N N . THR A 1 123 ? -0.380 12.322 5.905 1.00 70.31 123 THR A N 1
ATOM 1008 C CA . THR A 1 123 ? -0.832 11.844 4.587 1.00 70.31 123 THR A CA 1
ATOM 1009 C C . THR A 1 123 ? -2.291 11.432 4.578 1.00 70.31 123 THR A C 1
ATOM 1011 O O . THR A 1 123 ? -2.719 10.608 3.778 1.00 70.31 123 THR A O 1
ATOM 1014 N N . VAL A 1 124 ? -3.086 12.081 5.428 1.00 66.62 124 VAL A N 1
ATOM 1015 C CA . VAL A 1 124 ? -4.519 11.849 5.648 1.00 66.62 124 VAL A CA 1
ATOM 1016 C C . VAL A 1 124 ? -5.337 11.608 4.361 1.00 66.62 124 VAL A C 1
ATOM 1018 O O . VAL A 1 124 ? -6.308 10.861 4.404 1.00 66.62 124 VAL A O 1
ATOM 1021 N N . SER A 1 125 ? -4.960 12.172 3.208 1.00 71.56 125 SER A N 1
ATOM 1022 C CA . SER A 1 125 ? -5.631 11.999 1.902 1.00 71.56 125 SER A CA 1
ATOM 1023 C C . SER A 1 125 ? -4.853 11.191 0.847 1.00 71.56 125 SER A C 1
ATOM 1025 O O . SER A 1 125 ? -5.243 11.166 -0.322 1.00 71.56 125 SER A O 1
ATOM 1027 N N . GLY A 1 126 ? -3.728 10.593 1.224 1.00 82.44 126 GLY A N 1
ATOM 1028 C CA . GLY A 1 126 ? -2.727 10.036 0.316 1.00 82.44 126 GLY A CA 1
ATOM 1029 C C . GLY A 1 126 ? -2.870 8.550 0.029 1.00 82.44 126 GLY A C 1
ATOM 1030 O O . GLY A 1 126 ? -2.104 8.014 -0.773 1.00 82.44 126 GLY A O 1
ATOM 1031 N N . PHE A 1 127 ? -3.842 7.902 0.662 1.00 91.44 127 PHE A N 1
ATOM 1032 C CA . PHE A 1 127 ? -4.071 6.472 0.543 1.00 91.44 127 PHE A CA 1
ATOM 1033 C C . PHE A 1 127 ? -4.990 6.123 -0.614 1.00 91.44 127 PHE A C 1
ATOM 1035 O O . PHE A 1 127 ? -5.949 6.837 -0.914 1.00 91.44 127 PHE A O 1
ATOM 1042 N N . GLN A 1 128 ? -4.705 4.988 -1.233 1.00 92.25 128 GLN A N 1
ATOM 1043 C CA . GLN A 1 128 ? -5.535 4.389 -2.266 1.00 92.25 128 GLN A CA 1
ATOM 1044 C C . GLN A 1 128 ? -5.466 2.866 -2.162 1.00 92.25 128 GLN A C 1
ATOM 1046 O O . GLN A 1 128 ? -4.421 2.302 -1.832 1.00 92.25 128 GLN A O 1
ATOM 1051 N N . PHE A 1 129 ? -6.574 2.224 -2.507 1.00 94.31 129 PHE A N 1
ATOM 1052 C CA . PHE A 1 129 ? -6.658 0.781 -2.676 1.00 94.31 129 PHE A CA 1
ATOM 1053 C C . PHE A 1 129 ? -6.625 0.438 -4.170 1.00 94.31 129 PHE A C 1
ATOM 1055 O O . PHE A 1 129 ? -7.120 1.207 -5.001 1.00 94.31 129 PHE A O 1
ATOM 1062 N N . PHE A 1 130 ? -5.991 -0.677 -4.531 1.00 93.88 130 PHE A N 1
ATOM 1063 C CA . PHE A 1 130 ? -5.749 -1.067 -5.923 1.00 93.88 130 PHE A CA 1
ATOM 1064 C C . PHE A 1 130 ? -5.893 -2.584 -6.142 1.00 93.88 130 PHE A C 1
ATOM 1066 O O . PHE A 1 130 ? -5.802 -3.359 -5.195 1.00 93.88 130 PHE A O 1
ATOM 1073 N N . ASP A 1 131 ? -6.131 -2.985 -7.401 1.00 93.94 131 ASP A N 1
ATOM 1074 C CA . ASP A 1 131 ? -6.382 -4.364 -7.873 1.00 93.94 131 ASP A CA 1
ATOM 1075 C C . ASP A 1 131 ? -7.431 -5.106 -7.034 1.00 93.94 131 ASP A C 1
ATOM 1077 O O . ASP A 1 131 ? -7.178 -6.166 -6.467 1.00 93.94 131 ASP A O 1
ATOM 1081 N N . GLY A 1 132 ? -8.619 -4.501 -6.942 1.00 91.62 132 GLY A N 1
ATOM 1082 C CA . GLY A 1 132 ? -9.725 -5.053 -6.168 1.00 91.62 132 GLY A CA 1
ATOM 1083 C C . GLY A 1 132 ? -9.421 -5.112 -4.678 1.00 91.62 132 GLY A C 1
ATOM 1084 O O . GLY A 1 132 ? -9.774 -6.106 -4.074 1.00 91.62 132 GLY A O 1
ATOM 1085 N N . ASP A 1 133 ? -8.772 -4.080 -4.133 1.00 94.25 133 ASP A N 1
ATOM 1086 C CA . ASP A 1 133 ? -8.424 -3.884 -2.717 1.00 94.25 133 ASP A CA 1
ATOM 1087 C C . ASP A 1 133 ? -7.294 -4.762 -2.152 1.00 94.25 133 ASP A C 1
ATOM 1089 O O . ASP A 1 133 ? -6.973 -4.665 -0.972 1.00 94.25 133 ASP A O 1
ATOM 1093 N N . ASN A 1 134 ? -6.598 -5.528 -2.996 1.00 95.25 134 ASN A N 1
ATOM 1094 C CA . ASN A 1 134 ? -5.457 -6.354 -2.578 1.00 95.25 134 ASN A CA 1
ATOM 1095 C C . ASN A 1 134 ? -4.189 -5.550 -2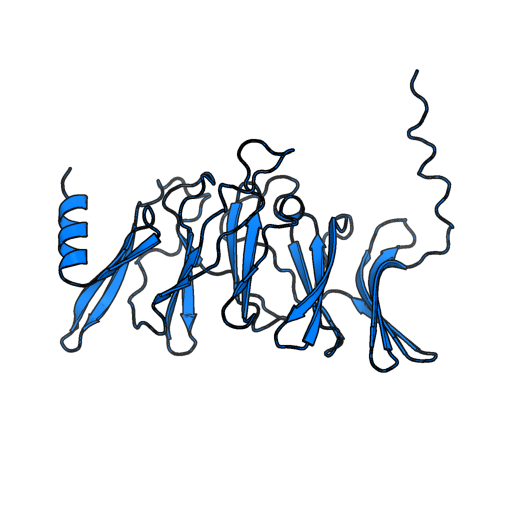.259 1.00 95.25 134 ASN A C 1
ATOM 1097 O O . ASN A 1 134 ? -3.274 -6.067 -1.613 1.00 95.25 134 ASN A O 1
ATOM 1101 N N . TYR A 1 135 ? -4.108 -4.296 -2.712 1.00 96.75 135 TYR A N 1
ATOM 1102 C CA . TYR A 1 135 ? -2.963 -3.430 -2.449 1.00 96.75 135 TYR A CA 1
ATOM 1103 C C . TYR A 1 135 ? -3.379 -2.122 -1.797 1.00 96.75 135 TYR A C 1
ATOM 1105 O O . TYR A 1 135 ? -4.335 -1.480 -2.230 1.00 96.75 135 TYR A O 1
ATOM 1113 N N . LEU A 1 136 ? -2.583 -1.685 -0.824 1.00 95.94 136 LEU A N 1
ATOM 1114 C CA . LEU A 1 136 ? -2.650 -0.355 -0.236 1.00 95.94 136 LEU A CA 1
ATOM 1115 C C . LEU A 1 136 ? -1.436 0.446 -0.692 1.00 95.94 136 LEU A C 1
ATOM 1117 O O . LEU A 1 136 ? -0.301 0.116 -0.337 1.00 95.94 136 LEU A O 1
ATOM 1121 N N . LEU A 1 137 ? -1.668 1.524 -1.437 1.00 94.12 137 LEU A N 1
ATOM 1122 C CA . LEU A 1 137 ? -0.648 2.539 -1.647 1.00 94.12 137 LEU A CA 1
ATOM 1123 C C . LEU A 1 137 ? -0.885 3.700 -0.700 1.00 94.12 137 LEU A C 1
ATOM 1125 O O . LEU A 1 137 ? -2.018 4.108 -0.447 1.00 94.12 137 LEU A O 1
ATOM 1129 N N . GLY A 1 138 ? 0.211 4.261 -0.226 1.00 91.75 138 GLY A N 1
ATOM 1130 C CA . GLY A 1 138 ? 0.210 5.482 0.550 1.00 91.75 138 GLY A CA 1
ATOM 1131 C C . GLY A 1 138 ? 1.407 6.329 0.180 1.00 91.75 138 GLY A C 1
ATOM 1132 O O . GLY A 1 138 ? 2.273 5.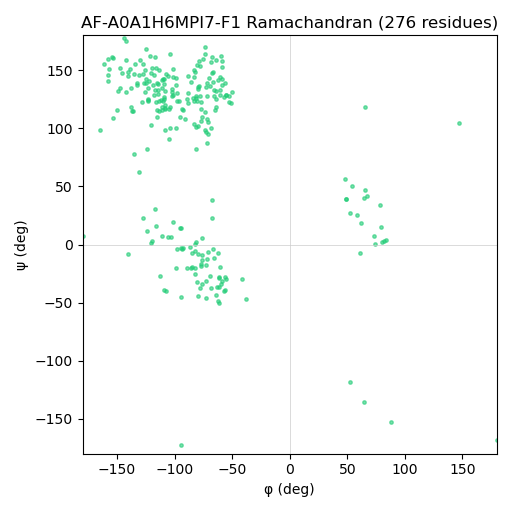943 -0.606 1.00 91.75 138 GLY A O 1
ATOM 1133 N N . ILE A 1 139 ? 1.442 7.511 0.756 1.00 88.50 139 ILE A N 1
ATOM 1134 C CA . ILE A 1 139 ? 2.590 8.401 0.711 1.00 88.50 139 ILE A CA 1
ATOM 1135 C C . ILE A 1 139 ? 3.037 8.633 2.143 1.00 88.50 139 ILE A C 1
ATOM 1137 O O . ILE A 1 139 ? 2.224 8.524 3.064 1.00 88.50 139 ILE A O 1
ATOM 1141 N N . ALA A 1 140 ? 4.323 8.899 2.331 1.00 85.19 140 ALA A N 1
ATOM 1142 C CA . ALA A 1 140 ? 4.878 9.256 3.622 1.00 85.19 140 ALA A CA 1
ATOM 1143 C C . ALA A 1 140 ? 5.941 10.354 3.498 1.00 85.19 140 ALA A C 1
ATOM 1145 O O . ALA A 1 140 ? 6.689 10.411 2.515 1.00 85.19 140 ALA A O 1
ATOM 1146 N N . VAL A 1 141 ? 6.007 11.238 4.497 1.00 79.69 141 VAL A N 1
ATOM 1147 C CA . VAL A 1 141 ? 6.980 12.340 4.563 1.00 79.69 141 VAL A CA 1
ATOM 1148 C C . VAL A 1 141 ? 8.392 11.766 4.565 1.00 79.69 141 VAL A C 1
ATOM 1150 O O . VAL A 1 141 ? 8.672 10.798 5.269 1.00 79.69 141 VAL A O 1
ATOM 1153 N N . SER A 1 142 ? 9.271 12.335 3.735 1.00 75.25 142 SER A N 1
ATOM 1154 C CA . SER A 1 142 ? 10.657 11.882 3.507 1.00 75.25 142 SER A CA 1
ATOM 1155 C C . SER A 1 142 ? 10.811 10.460 2.948 1.00 75.25 142 SER A C 1
ATOM 1157 O O . SER A 1 142 ? 11.908 10.083 2.548 1.00 75.25 142 SER A O 1
ATOM 1159 N N . TYR A 1 143 ? 9.723 9.696 2.850 1.00 79.75 143 TYR A N 1
ATOM 1160 C CA . TYR A 1 143 ? 9.700 8.369 2.255 1.00 79.75 143 TYR A CA 1
ATOM 1161 C C . TYR A 1 143 ? 9.301 8.441 0.777 1.00 79.75 143 TYR A C 1
ATOM 1163 O O . TYR A 1 143 ? 9.937 7.801 -0.056 1.00 79.75 143 TYR A O 1
ATOM 1171 N N . GLY A 1 144 ? 8.266 9.212 0.429 1.00 84.31 144 GLY A N 1
ATOM 1172 C CA . GLY A 1 144 ? 7.597 9.182 -0.876 1.00 84.31 144 GLY A CA 1
ATOM 1173 C C . GLY A 1 144 ? 6.465 8.152 -0.918 1.00 84.31 144 GLY A C 1
ATOM 1174 O O . GLY A 1 144 ? 5.882 7.827 0.115 1.00 84.31 144 GLY A O 1
ATOM 1175 N N . VAL A 1 145 ? 6.147 7.623 -2.101 1.00 89.75 145 VAL A N 1
ATOM 1176 C CA . VAL A 1 145 ? 5.065 6.632 -2.260 1.00 89.75 145 VAL A CA 1
ATOM 1177 C C . VAL A 1 145 ? 5.535 5.241 -1.828 1.00 89.75 145 VAL A C 1
ATOM 1179 O O . VAL A 1 145 ? 6.636 4.822 -2.192 1.00 89.75 145 VAL A O 1
ATOM 1182 N N . PHE A 1 146 ? 4.699 4.516 -1.091 1.00 90.50 146 PHE A N 1
ATOM 1183 C CA . PHE A 1 146 ? 4.872 3.107 -0.731 1.00 90.50 146 PHE A CA 1
ATOM 1184 C C . PHE A 1 146 ? 3.689 2.272 -1.226 1.00 90.50 146 PHE A C 1
ATOM 1186 O O . PHE A 1 146 ? 2.623 2.806 -1.531 1.00 90.50 146 PHE A O 1
ATOM 1193 N N . CYS A 1 147 ? 3.878 0.956 -1.293 1.00 93.50 147 CYS A N 1
ATOM 1194 C CA . CYS A 1 147 ? 2.844 0.009 -1.690 1.00 93.50 147 CYS A CA 1
ATOM 1195 C C . CYS A 1 147 ? 2.971 -1.264 -0.856 1.00 93.50 147 CYS A C 1
ATOM 1197 O O . CYS A 1 147 ? 4.060 -1.827 -0.761 1.00 93.50 147 CYS A O 1
ATOM 1199 N N . PHE A 1 148 ? 1.859 -1.724 -0.296 1.00 95.50 148 PHE A N 1
ATOM 1200 C CA . PHE A 1 148 ? 1.745 -2.996 0.406 1.00 95.50 148 PHE A CA 1
ATOM 1201 C C . PHE A 1 148 ? 0.792 -3.911 -0.345 1.00 95.50 148 PHE A C 1
ATOM 1203 O O . PHE A 1 148 ? -0.262 -3.456 -0.781 1.00 95.50 148 PHE A O 1
ATOM 1210 N N . ASN A 1 149 ? 1.138 -5.191 -0.449 1.00 96.31 149 ASN A N 1
ATOM 1211 C CA . ASN A 1 149 ? 0.140 -6.234 -0.627 1.00 96.31 149 ASN A CA 1
ATOM 1212 C C . ASN A 1 149 ? -0.512 -6.491 0.741 1.00 96.31 149 ASN A C 1
ATOM 1214 O O . ASN A 1 149 ? 0.183 -6.780 1.716 1.00 96.31 149 ASN A O 1
ATOM 1218 N N . ILE A 1 150 ? -1.831 -6.333 0.799 1.00 96.62 150 ILE A N 1
ATOM 1219 C CA . ILE A 1 150 ? -2.669 -6.485 1.994 1.00 96.62 150 ILE A CA 1
ATOM 1220 C C . ILE A 1 150 ? -3.670 -7.642 1.856 1.00 96.62 150 ILE A C 1
ATOM 1222 O O . ILE A 1 150 ? -4.617 -7.725 2.630 1.00 96.62 150 ILE A O 1
ATOM 1226 N N . SER A 1 151 ? -3.459 -8.537 0.885 1.00 94.44 151 SER A N 1
ATOM 1227 C CA . SER A 1 151 ? -4.299 -9.728 0.676 1.00 94.44 151 SER A CA 1
ATOM 1228 C C . SER A 1 151 ? -4.274 -10.668 1.886 1.00 94.44 151 SER A C 1
ATOM 1230 O O . SER A 1 151 ? -5.235 -11.393 2.127 1.00 94.44 151 SER A O 1
ATOM 1232 N N . ASP A 1 152 ? -3.176 -10.651 2.647 1.00 94.56 152 ASP A N 1
ATOM 1233 C CA . ASP A 1 152 ? -3.075 -11.266 3.965 1.00 94.56 152 ASP A CA 1
ATOM 1234 C C . ASP A 1 152 ? -2.901 -10.171 5.026 1.00 94.56 152 ASP A C 1
ATOM 1236 O O . ASP A 1 152 ? -1.905 -9.446 5.045 1.00 94.56 152 ASP A O 1
ATOM 1240 N N . LEU A 1 153 ? -3.894 -10.039 5.909 1.00 94.00 153 LEU A N 1
ATOM 1241 C CA . LEU A 1 153 ? -3.885 -9.044 6.979 1.00 94.00 153 LEU A CA 1
ATOM 1242 C C . LEU A 1 153 ? -2.980 -9.432 8.156 1.00 94.00 153 LEU A C 1
ATOM 1244 O O . LEU A 1 153 ? -2.644 -8.548 8.942 1.00 94.00 153 LEU A O 1
ATOM 1248 N N . ASP A 1 154 ? -2.595 -10.704 8.306 1.00 93.50 154 ASP A N 1
ATOM 1249 C CA . ASP A 1 154 ? -1.616 -11.115 9.326 1.00 93.50 154 ASP A CA 1
ATOM 1250 C C . ASP A 1 154 ? -0.194 -10.742 8.918 1.00 93.50 154 ASP A C 1
ATOM 1252 O O . ASP A 1 154 ? 0.617 -10.367 9.765 1.00 93.50 154 ASP A O 1
ATOM 1256 N N . GLU A 1 155 ? 0.091 -10.788 7.616 1.00 93.25 155 GLU A N 1
ATOM 1257 C CA . GLU A 1 155 ? 1.411 -10.503 7.060 1.00 93.25 155 GLU A CA 1
ATOM 1258 C C . GLU A 1 155 ? 1.358 -9.516 5.874 1.00 93.25 155 GLU A C 1
ATOM 1260 O O . GLU A 1 155 ? 1.779 -9.858 4.763 1.00 93.25 155 GLU A O 1
ATOM 1265 N N . PRO A 1 156 ? 0.900 -8.257 6.072 1.00 94.06 156 PRO A N 1
ATOM 1266 C CA . PRO A 1 156 ? 0.965 -7.244 5.029 1.00 94.06 156 PRO A CA 1
ATOM 1267 C C . PRO A 1 156 ? 2.405 -7.054 4.556 1.00 94.06 156 PRO A C 1
ATOM 1269 O O . PRO A 1 156 ? 3.314 -6.787 5.349 1.00 94.06 156 PRO A O 1
ATOM 1272 N N . LYS A 1 157 ? 2.622 -7.150 3.246 1.00 93.12 157 LYS A N 1
ATOM 1273 C CA . LYS A 1 157 ? 3.962 -7.177 2.661 1.00 93.12 157 LYS A CA 1
ATOM 1274 C C . LYS A 1 157 ? 4.247 -5.908 1.879 1.00 93.12 157 LYS A C 1
ATOM 1276 O O . LYS A 1 157 ? 3.636 -5.663 0.840 1.00 93.12 157 LYS A O 1
ATOM 1281 N N . GLU A 1 158 ? 5.227 -5.133 2.332 1.00 92.25 158 GLU A N 1
ATOM 1282 C CA . GLU A 1 158 ? 5.725 -4.000 1.555 1.00 92.25 158 GLU A CA 1
ATOM 1283 C C . GLU A 1 158 ? 6.403 -4.487 0.268 1.00 92.25 158 GLU A C 1
ATOM 1285 O O . GLU A 1 158 ? 7.225 -5.411 0.278 1.00 92.25 158 GLU A O 1
ATOM 1290 N N . LEU A 1 159 ? 6.064 -3.859 -0.856 1.00 91.44 159 LEU A N 1
ATOM 1291 C CA . LEU A 1 159 ? 6.640 -4.191 -2.150 1.00 91.44 159 LEU A CA 1
ATOM 1292 C C . LEU A 1 159 ? 7.990 -3.508 -2.359 1.00 91.44 159 LEU A C 1
ATOM 1294 O O . LEU A 1 159 ? 8.224 -2.377 -1.932 1.00 91.44 159 LEU A O 1
ATOM 1298 N N . SER A 1 160 ? 8.866 -4.177 -3.112 1.00 86.69 160 SER A N 1
ATOM 1299 C CA . SER A 1 160 ? 10.141 -3.587 -3.518 1.00 86.69 160 SER A CA 1
ATOM 1300 C C . SER A 1 160 ? 9.900 -2.381 -4.414 1.00 86.69 160 SER A C 1
ATOM 1302 O O . SER A 1 160 ? 9.240 -2.488 -5.448 1.00 86.69 160 SER A O 1
ATOM 1304 N N . ARG A 1 161 ? 10.467 -1.243 -4.024 1.00 86.56 161 ARG A N 1
ATOM 1305 C CA . ARG A 1 161 ? 10.269 0.050 -4.671 1.00 86.56 161 ARG A CA 1
ATOM 1306 C C . ARG A 1 161 ? 11.520 0.522 -5.403 1.00 86.56 161 ARG A C 1
ATOM 1308 O O . ARG A 1 161 ? 12.632 0.388 -4.904 1.00 86.56 161 ARG A O 1
ATOM 1315 N N . TYR A 1 162 ? 11.316 1.147 -6.556 1.00 86.25 162 TYR A N 1
ATOM 1316 C CA . TYR A 1 162 ? 12.352 1.765 -7.373 1.00 86.25 162 TYR A CA 1
ATOM 1317 C C . TYR A 1 162 ? 11.908 3.162 -7.800 1.00 86.25 162 TYR A C 1
ATOM 1319 O O . TYR A 1 162 ? 10.763 3.368 -8.206 1.00 86.25 162 TYR A O 1
ATOM 1327 N N . THR A 1 163 ? 12.813 4.132 -7.739 1.00 87.00 163 THR A N 1
ATOM 1328 C CA . THR A 1 163 ? 12.552 5.505 -8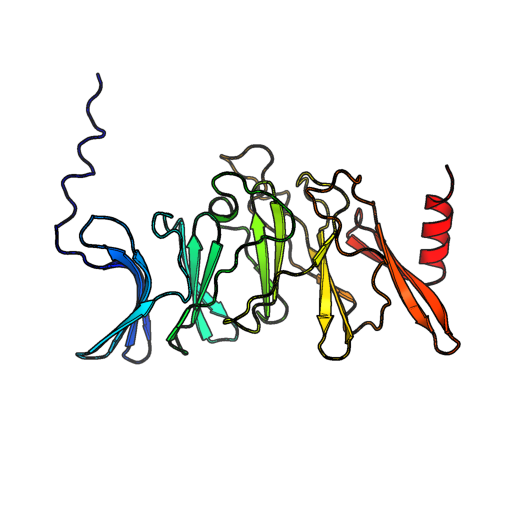.180 1.00 87.00 163 THR A CA 1
ATOM 1329 C C . THR A 1 163 ? 13.821 6.128 -8.746 1.00 87.00 163 THR A C 1
ATOM 1331 O O . THR A 1 163 ? 14.924 5.741 -8.373 1.00 87.00 163 THR A O 1
ATOM 1334 N N . GLY A 1 164 ? 13.666 7.074 -9.673 1.00 82.50 164 GLY A N 1
ATOM 1335 C CA . GLY A 1 164 ? 14.789 7.784 -10.288 1.00 82.50 164 GLY A CA 1
ATOM 1336 C C . GLY A 1 164 ? 15.319 8.954 -9.455 1.00 82.50 164 GLY A C 1
ATOM 1337 O O . GLY A 1 164 ? 16.215 9.656 -9.916 1.00 82.50 164 GLY A O 1
ATOM 1338 N N . HIS A 1 165 ? 14.748 9.219 -8.274 1.00 80.06 165 HIS A N 1
ATOM 1339 C CA . HIS A 1 165 ? 15.140 10.339 -7.418 1.00 80.06 165 HIS A CA 1
ATOM 1340 C C . HIS A 1 165 ? 14.746 10.093 -5.951 1.00 80.06 165 HIS A C 1
ATOM 1342 O O . HIS A 1 165 ? 13.648 9.608 -5.692 1.00 80.06 165 HIS A O 1
ATOM 1348 N N . TYR A 1 166 ? 15.605 10.472 -4.997 1.00 75.81 166 TYR A N 1
ATOM 1349 C CA . TYR A 1 166 ? 15.346 10.278 -3.561 1.00 75.81 166 TYR A CA 1
ATOM 1350 C C . TYR A 1 166 ? 14.288 11.221 -2.989 1.00 75.81 166 TYR A C 1
ATOM 1352 O O . TYR A 1 166 ? 13.379 10.792 -2.288 1.00 75.81 166 TYR A O 1
ATOM 1360 N N . GLY A 1 167 ? 14.374 12.511 -3.313 1.00 74.94 167 GLY A N 1
ATOM 1361 C CA . GLY A 1 167 ? 13.350 13.472 -2.906 1.00 74.94 167 GLY A CA 1
ATOM 1362 C C . GLY A 1 167 ? 12.040 13.232 -3.649 1.00 74.94 167 GLY A C 1
ATOM 1363 O O . GLY A 1 167 ? 12.065 13.050 -4.867 1.00 74.94 167 GLY A O 1
ATOM 1364 N N . ASP A 1 168 ? 10.913 13.279 -2.948 1.00 76.00 168 ASP A N 1
ATOM 1365 C CA . ASP A 1 168 ? 9.596 13.247 -3.578 1.00 76.00 168 ASP A CA 1
ATOM 1366 C C . ASP A 1 168 ? 9.312 14.571 -4.304 1.00 76.00 168 ASP A C 1
ATOM 1368 O O . ASP A 1 168 ? 9.118 15.626 -3.703 1.00 76.00 168 ASP A O 1
ATOM 1372 N N . ARG A 1 169 ? 9.339 14.524 -5.634 1.00 82.44 169 ARG A N 1
ATOM 1373 C CA . ARG A 1 169 ? 9.076 15.644 -6.544 1.00 82.44 169 ARG A CA 1
ATOM 1374 C C . ARG A 1 169 ? 8.011 15.274 -7.582 1.00 82.44 169 ARG A C 1
ATOM 1376 O O . ARG A 1 169 ? 7.965 15.888 -8.645 1.00 82.44 169 ARG A O 1
ATOM 1383 N N . GLY A 1 170 ? 7.160 14.286 -7.282 1.00 86.00 170 GLY A N 1
ATOM 1384 C CA . GLY A 1 170 ? 6.125 13.803 -8.204 1.00 86.00 170 GLY A CA 1
ATOM 1385 C C . GLY A 1 170 ? 6.637 12.855 -9.290 1.00 86.00 170 GLY A C 1
ATOM 1386 O O . GLY A 1 170 ? 5.949 12.623 -10.288 1.00 86.00 170 GLY A O 1
ATOM 1387 N N . GLN A 1 171 ? 7.848 12.318 -9.130 1.00 89.62 171 GLN A N 1
ATOM 1388 C CA . GLN A 1 171 ? 8.374 11.299 -10.028 1.00 89.62 171 GLN A CA 1
ATOM 1389 C C . GLN A 1 171 ? 7.613 9.969 -9.884 1.00 89.62 171 GLN A C 1
ATOM 1391 O O . GLN A 1 171 ? 7.033 9.688 -8.833 1.00 89.62 171 GLN A O 1
ATOM 1396 N N . PRO A 1 172 ? 7.642 9.118 -10.921 1.00 93.00 172 PRO A N 1
ATOM 1397 C CA . PRO A 1 172 ? 7.187 7.741 -10.815 1.00 93.00 172 PRO A CA 1
ATOM 1398 C C . PRO A 1 172 ? 7.937 6.927 -9.751 1.00 93.00 172 PRO A C 1
ATOM 1400 O O . PRO A 1 172 ? 9.160 7.015 -9.596 1.00 93.00 172 PRO A O 1
ATOM 1403 N N . TYR A 1 173 ? 7.175 6.076 -9.077 1.00 92.25 173 TYR A N 1
ATOM 1404 C CA . TYR A 1 173 ? 7.630 4.989 -8.226 1.00 92.25 173 TYR A CA 1
ATOM 1405 C C . TYR A 1 173 ? 7.167 3.681 -8.856 1.00 92.25 173 TYR A C 1
ATOM 1407 O O . TYR A 1 173 ? 5.976 3.486 -9.107 1.00 92.25 173 TYR A O 1
ATOM 1415 N N . PHE A 1 174 ? 8.122 2.806 -9.141 1.00 93.75 174 PHE A N 1
ATOM 1416 C CA . PHE A 1 174 ? 7.875 1.472 -9.658 1.00 93.75 174 PHE A CA 1
ATOM 1417 C C . PHE A 1 174 ? 7.928 0.465 -8.511 1.00 93.75 174 PHE A C 1
ATOM 1419 O O . PHE A 1 174 ? 8.889 0.456 -7.742 1.00 93.75 174 PHE A O 1
ATOM 1426 N N . PHE A 1 175 ? 6.912 -0.384 -8.415 1.00 93.38 175 PHE A N 1
ATOM 1427 C CA . PHE A 1 175 ? 6.793 -1.435 -7.416 1.00 93.38 175 PHE A CA 1
ATOM 1428 C C . PHE A 1 175 ? 6.845 -2.795 -8.099 1.00 93.38 175 PHE A C 1
ATOM 1430 O O . PHE A 1 175 ? 6.173 -3.016 -9.110 1.00 93.38 175 PHE A O 1
ATOM 1437 N N . LEU A 1 176 ? 7.646 -3.698 -7.545 1.00 93.06 176 LEU A N 1
ATOM 1438 C CA . LEU A 1 176 ? 7.816 -5.050 -8.051 1.00 93.06 176 LEU A CA 1
ATOM 1439 C C . LEU A 1 176 ? 7.357 -6.056 -7.002 1.00 93.06 176 LEU A C 1
ATOM 1441 O O . LEU A 1 176 ? 7.825 -6.041 -5.861 1.00 93.06 176 LEU A O 1
ATOM 1445 N N . GLU A 1 177 ? 6.493 -6.965 -7.427 1.00 93.75 177 GLU A N 1
ATOM 1446 C CA . GLU A 1 177 ? 6.047 -8.099 -6.634 1.00 93.75 177 GLU A CA 1
ATOM 1447 C C . GLU A 1 177 ? 6.364 -9.405 -7.355 1.00 93.75 177 GLU A C 1
ATOM 1449 O O . GLU A 1 177 ? 6.211 -9.498 -8.572 1.00 93.75 177 GLU A O 1
ATOM 1454 N N . GLN A 1 178 ? 6.794 -10.407 -6.591 1.00 93.06 178 GLN A N 1
ATOM 1455 C CA . GLN A 1 178 ? 6.939 -11.775 -7.067 1.00 93.06 178 GLN A CA 1
ATOM 1456 C C . GLN A 1 178 ? 5.705 -12.588 -6.668 1.00 93.06 178 GLN A C 1
ATOM 1458 O O . GLN A 1 178 ? 5.391 -12.688 -5.481 1.00 93.06 178 GLN A O 1
ATOM 1463 N N . ASN A 1 179 ? 5.054 -13.185 -7.660 1.00 92.81 179 ASN A N 1
ATOM 1464 C CA . ASN A 1 179 ? 3.942 -14.109 -7.493 1.00 92.81 179 ASN A CA 1
ATOM 1465 C C . ASN A 1 179 ? 4.429 -15.476 -6.978 1.00 92.81 179 ASN A C 1
ATOM 1467 O O . ASN A 1 179 ? 5.609 -15.822 -7.083 1.00 92.81 179 ASN A O 1
ATOM 1471 N N . ALA A 1 180 ? 3.505 -16.293 -6.466 1.00 91.69 180 ALA A N 1
ATOM 1472 C CA . ALA A 1 180 ? 3.812 -17.626 -5.936 1.00 91.69 180 ALA A CA 1
ATOM 1473 C C . ALA A 1 180 ? 4.398 -18.593 -6.987 1.00 91.69 180 ALA A C 1
ATOM 1475 O O . ALA A 1 180 ? 5.191 -19.467 -6.648 1.00 91.69 180 ALA A O 1
ATOM 1476 N N . ASP A 1 181 ? 4.047 -18.422 -8.265 1.00 92.19 181 ASP A N 1
ATOM 1477 C CA . ASP A 1 181 ? 4.583 -19.199 -9.392 1.00 92.19 181 ASP A CA 1
ATOM 1478 C C . ASP A 1 181 ? 5.960 -18.698 -9.881 1.00 92.19 181 ASP A C 1
ATOM 1480 O O . ASP A 1 181 ? 6.522 -19.218 -10.848 1.00 92.19 181 ASP A O 1
ATOM 1484 N N . GLY A 1 182 ? 6.512 -17.676 -9.220 1.00 90.44 182 GLY A N 1
ATOM 1485 C CA . GLY A 1 182 ? 7.784 -17.050 -9.558 1.00 90.44 182 GLY A CA 1
ATOM 1486 C C . GLY A 1 182 ? 7.717 -16.036 -10.703 1.00 90.44 182 GLY A C 1
ATOM 1487 O O . GLY A 1 182 ? 8.763 -15.499 -11.072 1.00 90.44 182 GLY A O 1
ATOM 1488 N N . SER A 1 183 ? 6.536 -15.762 -11.267 1.00 93.38 183 SER A N 1
ATOM 1489 C CA . SER A 1 183 ? 6.327 -14.626 -12.170 1.00 93.38 183 SER A CA 1
ATOM 1490 C C . SER A 1 183 ? 6.310 -13.297 -11.399 1.00 93.38 183 SER A C 1
ATOM 1492 O O . SER A 1 183 ? 6.330 -13.274 -10.167 1.00 93.38 183 SER A O 1
ATOM 1494 N N . TYR A 1 184 ? 6.332 -12.175 -12.117 1.00 94.25 184 TYR A N 1
ATOM 1495 C CA . TYR A 1 184 ? 6.402 -10.843 -11.525 1.00 94.25 184 TYR A CA 1
ATOM 1496 C C . TYR A 1 184 ? 5.294 -9.916 -12.014 1.00 94.25 184 TYR A C 1
ATOM 1498 O O . TYR A 1 184 ? 5.031 -9.810 -13.217 1.00 94.25 184 TYR A O 1
ATOM 1506 N N . ASN A 1 185 ? 4.754 -9.145 -11.074 1.00 95.56 185 ASN A N 1
ATOM 1507 C CA . ASN A 1 185 ? 3.888 -8.005 -11.329 1.00 95.56 185 ASN A CA 1
ATOM 1508 C C . ASN A 1 185 ? 4.683 -6.708 -11.174 1.00 95.56 185 ASN A C 1
ATOM 1510 O O . ASN A 1 185 ? 5.393 -6.502 -10.188 1.00 95.56 185 ASN A O 1
ATOM 1514 N N . GLY A 1 186 ? 4.556 -5.827 -12.163 1.00 95.88 186 GLY A N 1
ATOM 1515 C CA . GLY A 1 186 ? 5.185 -4.515 -12.171 1.00 95.88 186 GLY A CA 1
ATOM 1516 C C . GLY A 1 186 ? 4.127 -3.429 -12.132 1.00 95.88 186 GLY A C 1
ATOM 1517 O O . GLY A 1 186 ? 3.364 -3.283 -13.086 1.00 95.88 186 GLY A O 1
ATOM 1518 N N . MET A 1 187 ? 4.101 -2.652 -11.057 1.00 97.00 187 MET A N 1
ATOM 1519 C CA . MET A 1 187 ? 3.140 -1.574 -10.831 1.00 97.00 187 MET A CA 1
ATOM 1520 C C . MET A 1 187 ? 3.847 -0.225 -10.828 1.00 97.00 187 MET A C 1
ATOM 1522 O O . MET A 1 187 ? 5.011 -0.120 -10.450 1.00 97.00 187 MET A O 1
ATOM 1526 N N . VAL A 1 188 ? 3.149 0.827 -11.237 1.00 96.31 188 VAL A N 1
ATOM 1527 C CA . VAL A 1 188 ? 3.654 2.197 -11.165 1.00 96.31 188 VAL A CA 1
ATOM 1528 C C . VAL A 1 188 ? 2.603 3.121 -10.571 1.00 96.31 188 VAL A C 1
ATOM 1530 O O . VAL A 1 188 ? 1.419 3.032 -10.893 1.00 96.31 188 VAL A O 1
ATOM 1533 N N . SER A 1 189 ? 3.055 4.030 -9.717 1.00 95.19 189 SER A N 1
ATOM 1534 C CA . SER A 1 189 ? 2.285 5.169 -9.221 1.00 95.19 189 SER A CA 1
ATOM 1535 C C . SER A 1 189 ? 3.223 6.372 -9.065 1.00 95.19 189 SER A C 1
ATOM 1537 O O . SER A 1 189 ? 4.417 6.287 -9.350 1.00 95.19 189 SER A O 1
ATOM 1539 N N . ARG A 1 190 ? 2.690 7.521 -8.666 1.00 93.00 190 ARG A N 1
ATOM 1540 C CA . ARG A 1 190 ? 3.444 8.738 -8.350 1.00 93.00 190 ARG A CA 1
ATOM 1541 C C . ARG A 1 190 ? 2.658 9.599 -7.384 1.00 93.00 190 ARG A C 1
ATOM 1543 O O . ARG A 1 190 ? 1.438 9.468 -7.288 1.00 93.00 190 ARG A O 1
ATOM 1550 N N . SER A 1 191 ? 3.344 10.513 -6.721 1.00 91.31 191 SER A N 1
ATOM 1551 C CA . SER A 1 191 ? 2.699 11.534 -5.905 1.00 91.31 191 SER A CA 1
ATOM 1552 C C . SER A 1 191 ? 1.815 12.432 -6.777 1.00 91.31 191 SER A C 1
ATOM 1554 O O . SER A 1 191 ? 2.153 12.757 -7.920 1.00 91.31 191 SER A O 1
ATOM 1556 N N . ASP A 1 192 ? 0.657 12.821 -6.252 1.00 91.50 192 ASP A N 1
ATOM 1557 C CA . ASP A 1 192 ? -0.233 13.773 -6.907 1.00 91.50 192 ASP A CA 1
ATOM 1558 C C . ASP A 1 192 ? 0.292 15.192 -6.676 1.00 91.50 192 ASP A C 1
ATOM 1560 O O . ASP A 1 192 ? 0.105 15.784 -5.613 1.00 91.50 192 ASP A O 1
ATOM 1564 N N . THR A 1 193 ? 0.949 15.755 -7.692 1.00 90.50 193 THR A N 1
ATOM 1565 C CA . THR A 1 193 ? 1.608 17.062 -7.585 1.00 90.50 193 THR A CA 1
ATOM 1566 C C . THR A 1 193 ? 0.652 18.235 -7.367 1.00 90.50 193 THR A C 1
ATOM 1568 O O . THR A 1 193 ? 1.108 19.339 -7.057 1.00 90.50 193 THR A O 1
ATOM 1571 N N . MET A 1 194 ? -0.655 18.011 -7.540 1.00 90.88 194 MET A N 1
ATOM 1572 C CA . MET A 1 194 ? -1.700 19.003 -7.284 1.00 90.88 194 MET A CA 1
ATOM 1573 C C . MET A 1 194 ? -2.140 19.034 -5.816 1.00 90.88 194 MET A C 1
ATOM 1575 O O . MET A 1 194 ? -2.712 20.029 -5.381 1.00 90.88 194 MET A O 1
ATOM 1579 N N . LYS A 1 195 ? -1.864 17.976 -5.045 1.00 88.19 195 LYS A N 1
ATOM 1580 C CA . LYS A 1 195 ? -2.230 17.854 -3.629 1.00 88.19 195 LYS A CA 1
ATOM 1581 C C . LYS A 1 195 ? -0.994 18.058 -2.765 1.00 88.19 195 LYS A C 1
ATOM 1583 O O . LYS A 1 195 ? -0.251 17.117 -2.499 1.00 88.19 195 LYS A O 1
ATOM 1588 N N . LYS A 1 196 ? -0.743 19.303 -2.370 1.00 86.88 196 LYS A N 1
ATOM 1589 C CA . LYS A 1 196 ? 0.392 19.678 -1.517 1.00 86.88 196 LYS A CA 1
ATOM 1590 C C . LYS A 1 196 ? -0.057 19.874 -0.077 1.00 86.88 196 LYS A C 1
ATOM 1592 O O . LYS A 1 196 ? -1.203 20.231 0.170 1.00 86.88 196 LYS A O 1
ATOM 1597 N N . SER A 1 197 ? 0.855 19.631 0.856 1.00 82.50 197 SER A N 1
ATOM 1598 C CA . SER A 1 197 ? 0.638 19.979 2.256 1.00 82.50 197 SER A CA 1
ATOM 1599 C C . SER A 1 197 ? 0.728 21.489 2.442 1.00 82.50 197 SER A C 1
ATOM 1601 O O . SER A 1 197 ? 1.665 22.120 1.954 1.00 82.50 197 SER A O 1
ATOM 1603 N N . ASP A 1 198 ? -0.217 22.044 3.197 1.00 82.25 198 ASP A N 1
ATOM 1604 C CA . ASP A 1 198 ? -0.180 23.443 3.631 1.00 82.25 198 ASP A CA 1
ATOM 1605 C C . ASP A 1 198 ? 0.814 23.664 4.787 1.00 82.25 198 ASP A C 1
ATOM 1607 O O . ASP A 1 198 ? 1.210 24.794 5.066 1.00 82.25 198 ASP A O 1
ATOM 1611 N N . TYR A 1 199 ? 1.238 22.584 5.455 1.00 78.81 199 TYR A N 1
ATOM 1612 C CA . TYR A 1 199 ? 2.028 22.632 6.691 1.00 78.81 199 TYR A CA 1
ATOM 1613 C C . TYR A 1 199 ? 3.457 22.112 6.520 1.00 78.81 199 TYR A C 1
ATOM 1615 O O . TYR A 1 199 ? 4.360 22.532 7.242 1.00 78.81 199 TYR A O 1
ATOM 1623 N N . VAL A 1 200 ? 3.681 21.214 5.556 1.00 77.00 200 VAL A N 1
ATOM 1624 C CA . VAL A 1 200 ? 4.990 20.615 5.276 1.00 77.00 200 VAL A CA 1
ATOM 1625 C C . VAL A 1 200 ? 5.447 21.051 3.889 1.00 77.00 200 VAL A C 1
ATOM 1627 O O . VAL A 1 200 ? 4.895 20.645 2.866 1.00 77.00 200 VAL A O 1
ATOM 1630 N N . SER A 1 201 ? 6.472 21.901 3.853 1.00 76.00 201 SER A N 1
ATOM 1631 C CA . SER A 1 201 ? 7.014 22.431 2.601 1.00 76.00 201 SER A CA 1
ATOM 1632 C C . SER A 1 201 ? 7.510 21.313 1.682 1.00 76.00 201 SER A C 1
ATOM 1634 O O . SER A 1 201 ? 8.190 20.389 2.124 1.00 76.00 201 SER A O 1
ATOM 1636 N N . ASN A 1 202 ? 7.202 21.429 0.386 1.00 75.06 202 ASN A N 1
ATOM 1637 C CA . ASN A 1 202 ? 7.576 20.468 -0.660 1.00 75.06 202 ASN A CA 1
ATOM 1638 C C . ASN A 1 202 ? 7.074 19.032 -0.430 1.00 75.06 202 ASN A C 1
ATOM 1640 O O . ASN A 1 202 ? 7.661 18.095 -0.965 1.00 75.06 202 ASN A O 1
ATOM 1644 N N . PHE A 1 203 ? 5.988 18.859 0.324 1.00 82.50 203 PHE A N 1
ATOM 1645 C CA . PHE A 1 203 ? 5.380 17.556 0.556 1.00 82.50 203 PHE A CA 1
ATOM 1646 C C . PHE A 1 203 ? 4.039 17.408 -0.168 1.00 82.50 203 PHE A C 1
ATOM 1648 O O . PHE A 1 203 ? 3.216 18.329 -0.166 1.00 82.50 203 PHE A O 1
ATOM 1655 N N . TYR A 1 204 ? 3.811 16.240 -0.771 1.00 87.06 204 TYR A N 1
ATOM 1656 C CA . TYR A 1 204 ? 2.546 15.890 -1.412 1.00 87.06 204 TYR A CA 1
ATOM 1657 C C . TYR A 1 204 ? 1.695 15.026 -0.486 1.00 87.06 204 TYR A C 1
ATOM 1659 O O . TYR A 1 204 ? 2.179 14.091 0.138 1.00 87.06 204 TYR A O 1
ATOM 1667 N N . THR A 1 205 ? 0.403 15.318 -0.420 1.00 86.81 205 THR A N 1
ATOM 1668 C CA . THR A 1 205 ? -0.567 14.638 0.453 1.00 86.81 205 THR A CA 1
ATOM 1669 C C . THR A 1 205 ? -1.443 13.648 -0.309 1.00 86.81 205 THR A C 1
ATOM 1671 O O . THR A 1 205 ? -2.405 13.115 0.241 1.00 86.81 205 THR A O 1
ATOM 1674 N N . GLY A 1 206 ? -1.146 13.430 -1.591 1.00 88.56 206 GLY A N 1
ATOM 1675 C CA . GLY A 1 206 ? -1.928 12.616 -2.508 1.00 88.56 206 GLY A CA 1
ATOM 1676 C C . GLY A 1 206 ? -1.062 11.676 -3.331 1.00 88.56 206 GLY A C 1
ATOM 1677 O O . GLY A 1 206 ? 0.102 11.964 -3.607 1.00 88.56 206 GLY A O 1
ATOM 1678 N N . THR A 1 207 ? -1.661 10.585 -3.789 1.00 91.25 207 THR A N 1
ATOM 1679 C CA . THR A 1 207 ? -1.071 9.679 -4.776 1.00 91.25 207 THR A CA 1
ATOM 1680 C C . THR A 1 207 ? -1.965 9.612 -6.013 1.00 91.25 207 THR A C 1
ATOM 1682 O O . THR A 1 207 ? -3.185 9.765 -5.927 1.00 91.25 207 THR A O 1
ATOM 1685 N N . GLN A 1 208 ? -1.363 9.437 -7.189 1.00 92.06 208 GLN A N 1
ATOM 1686 C CA . GLN A 1 208 ? -2.098 9.130 -8.414 1.00 92.06 208 GLN A CA 1
ATOM 1687 C C . GLN A 1 208 ? -2.441 7.646 -8.476 1.00 92.06 208 GLN A C 1
ATOM 1689 O O . GLN A 1 208 ? -1.712 6.816 -7.930 1.00 92.06 208 GLN A O 1
ATOM 1694 N N . GLN A 1 209 ? -3.511 7.319 -9.202 1.00 91.25 209 GLN A N 1
ATOM 1695 C CA . GLN A 1 209 ? -3.960 5.942 -9.361 1.00 91.25 209 GLN A CA 1
ATOM 1696 C C . GLN A 1 209 ? -2.820 5.035 -9.844 1.00 91.25 209 GLN A C 1
ATOM 1698 O O . GLN A 1 209 ? -2.147 5.337 -10.834 1.00 91.25 209 GLN A O 1
ATOM 1703 N N . ALA A 1 210 ? -2.603 3.933 -9.129 1.00 94.62 210 ALA A N 1
ATOM 1704 C CA . ALA A 1 210 ? -1.650 2.913 -9.537 1.00 94.62 210 ALA A CA 1
ATOM 1705 C C . ALA A 1 210 ? -2.101 2.204 -10.823 1.00 94.62 210 ALA A C 1
ATOM 1707 O O . ALA A 1 210 ? -3.292 2.029 -11.080 1.00 94.62 210 ALA A O 1
ATOM 1708 N N . THR A 1 211 ? -1.137 1.776 -11.636 1.00 96.38 211 THR A N 1
ATOM 1709 C CA . THR A 1 211 ? -1.392 0.990 -12.850 1.00 96.38 211 THR A CA 1
ATOM 1710 C C . THR A 1 211 ? -0.365 -0.122 -13.000 1.00 96.38 211 THR A C 1
ATOM 1712 O O . THR A 1 211 ? 0.781 0.017 -12.570 1.00 96.38 211 THR A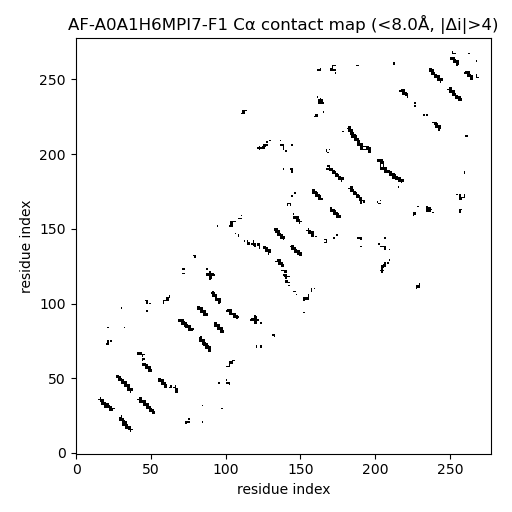 O 1
ATOM 1715 N N . TYR A 1 212 ? -0.754 -1.226 -13.638 1.00 97.69 212 TYR A N 1
ATOM 1716 C CA . TYR A 1 212 ? 0.193 -2.263 -14.037 1.00 97.69 212 TYR A CA 1
ATOM 1717 C C . TYR A 1 212 ? 0.959 -1.837 -15.293 1.00 97.69 212 TYR A C 1
ATOM 1719 O O . TYR A 1 212 ? 0.362 -1.522 -16.321 1.00 97.69 212 TYR A O 1
ATOM 1727 N N . LEU A 1 213 ? 2.287 -1.908 -15.235 1.00 96.69 213 LEU A N 1
ATOM 1728 C CA . LEU A 1 213 ? 3.151 -1.913 -16.417 1.00 96.69 213 LEU A CA 1
ATOM 1729 C C . LEU A 1 213 ? 3.215 -3.304 -17.055 1.00 96.69 213 LEU A C 1
ATOM 1731 O O . LEU A 1 213 ? 3.377 -3.432 -18.270 1.00 96.69 213 LEU A O 1
ATOM 1735 N N . PHE A 1 214 ? 3.113 -4.345 -16.231 1.00 96.06 214 PHE A N 1
ATOM 1736 C CA . PHE A 1 214 ? 3.018 -5.739 -16.647 1.00 96.06 214 PHE A CA 1
ATOM 1737 C C . PHE A 1 214 ? 2.469 -6.604 -15.506 1.00 96.06 214 PHE A C 1
ATOM 1739 O O . PHE A 1 214 ? 2.623 -6.255 -14.334 1.00 96.06 214 PHE A O 1
ATOM 1746 N N . ARG A 1 215 ? 1.854 -7.735 -15.866 1.00 95.38 215 ARG A N 1
ATOM 1747 C CA . ARG A 1 215 ? 1.376 -8.778 -14.949 1.00 95.38 215 ARG A CA 1
ATOM 1748 C C . ARG A 1 215 ? 1.958 -10.126 -15.355 1.00 95.38 215 ARG A C 1
ATOM 1750 O O . ARG A 1 215 ? 2.223 -10.319 -16.544 1.00 95.38 215 ARG A O 1
ATOM 1757 N N . ASP A 1 216 ? 2.152 -11.000 -14.374 1.00 94.19 216 ASP A N 1
ATOM 1758 C CA . ASP A 1 216 ? 2.523 -12.411 -14.540 1.00 94.19 216 ASP A CA 1
ATOM 1759 C C . ASP A 1 216 ? 3.713 -12.622 -15.495 1.00 94.19 216 ASP A C 1
ATOM 1761 O O . ASP A 1 216 ? 3.760 -13.537 -16.317 1.00 94.19 216 ASP A O 1
ATOM 1765 N N . ALA A 1 217 ? 4.703 -11.727 -15.417 1.00 92.50 217 ALA A N 1
ATOM 1766 C CA . ALA A 1 217 ? 5.842 -11.727 -16.322 1.00 92.50 217 ALA A CA 1
ATOM 1767 C C . ALA A 1 217 ? 6.982 -12.599 -15.774 1.00 92.50 217 ALA A C 1
ATOM 1769 O O . ALA A 1 217 ? 7.491 -12.365 -14.678 1.00 92.50 217 ALA A O 1
ATOM 1770 N N . HIS A 1 218 ? 7.455 -13.568 -16.558 1.00 91.44 218 HIS A N 1
ATOM 1771 C CA . HIS A 1 218 ? 8.614 -14.391 -16.196 1.00 91.44 218 HIS A CA 1
ATOM 1772 C C . HIS A 1 218 ? 9.928 -13.662 -16.501 1.00 91.44 218 HIS A C 1
ATOM 1774 O O . HIS A 1 218 ? 10.575 -13.860 -17.535 1.00 91.44 218 HIS A O 1
ATOM 1780 N N . LEU A 1 219 ? 10.311 -12.788 -15.574 1.00 89.62 219 LEU A N 1
ATOM 1781 C CA . LEU A 1 219 ? 11.488 -11.937 -15.678 1.00 89.62 219 LEU A CA 1
ATOM 1782 C C . LEU A 1 219 ? 12.606 -12.426 -14.761 1.00 89.62 219 LEU A C 1
ATOM 1784 O O . LEU A 1 219 ? 12.380 -12.884 -13.646 1.00 89.62 219 LEU A O 1
ATOM 1788 N N . MET A 1 220 ? 13.841 -12.268 -15.220 1.00 87.50 220 MET A N 1
ATOM 1789 C CA . MET A 1 220 ? 15.006 -12.286 -14.349 1.00 87.50 220 MET A CA 1
ATOM 1790 C C . MET A 1 220 ? 15.071 -10.928 -13.636 1.00 87.50 220 MET A C 1
ATOM 1792 O O . MET A 1 220 ? 15.225 -9.911 -14.330 1.00 87.50 220 MET A O 1
ATOM 1796 N N . PRO A 1 221 ? 14.949 -10.881 -12.296 1.00 75.81 221 PRO A N 1
ATOM 1797 C CA . PRO A 1 221 ? 15.070 -9.636 -11.549 1.00 75.81 221 PRO A CA 1
ATOM 1798 C C . PRO A 1 221 ? 16.493 -9.062 -11.681 1.00 75.81 221 PRO A C 1
ATOM 1800 O O . PRO A 1 221 ? 17.432 -9.801 -12.006 1.00 75.81 221 PRO A O 1
ATOM 1803 N N . PRO A 1 222 ? 16.679 -7.752 -11.446 1.00 72.94 222 PRO A N 1
ATOM 1804 C CA . PRO A 1 222 ? 18.002 -7.139 -11.466 1.00 72.94 222 PRO A CA 1
ATOM 1805 C C . PRO A 1 222 ? 18.951 -7.846 -10.485 1.00 72.94 222 PRO A C 1
ATOM 1807 O O . PRO A 1 222 ? 18.574 -8.193 -9.366 1.00 72.94 222 PRO A O 1
ATOM 1810 N N . SER A 1 223 ? 20.202 -8.059 -10.906 1.00 57.75 223 SER A N 1
ATOM 1811 C CA . SER A 1 223 ? 21.270 -8.580 -10.047 1.00 57.75 223 SER A CA 1
ATOM 1812 C C . SER A 1 223 ? 21.681 -7.493 -9.052 1.00 57.75 223 SER A C 1
ATOM 1814 O O . SER A 1 223 ? 22.542 -6.667 -9.346 1.00 57.75 223 SER A O 1
ATOM 1816 N N . GLY A 1 224 ? 20.987 -7.440 -7.923 1.00 55.75 224 GLY A N 1
ATOM 1817 C CA . GLY A 1 224 ? 21.125 -6.397 -6.915 1.00 55.75 224 GLY A CA 1
ATOM 1818 C C . GLY A 1 224 ? 19.770 -6.160 -6.268 1.00 55.75 224 GLY A C 1
ATOM 1819 O O . GLY A 1 224 ? 18.868 -5.586 -6.878 1.00 55.75 224 GLY A O 1
ATOM 1820 N N . THR A 1 225 ? 19.608 -6.667 -5.051 1.00 48.69 225 THR A N 1
ATOM 1821 C CA . THR A 1 225 ? 18.434 -6.406 -4.224 1.00 48.69 225 THR A CA 1
ATOM 1822 C C . THR A 1 225 ? 18.416 -4.931 -3.879 1.00 48.69 225 THR A C 1
ATOM 1824 O O . THR A 1 225 ? 19.289 -4.492 -3.143 1.00 48.69 225 THR A O 1
ATOM 1827 N N . TYR A 1 226 ? 17.393 -4.230 -4.367 1.00 52.91 226 TYR A N 1
ATOM 1828 C CA . TYR A 1 226 ? 16.891 -2.995 -3.775 1.00 52.91 226 TYR A CA 1
ATOM 1829 C C . TYR A 1 226 ? 17.864 -1.794 -3.803 1.00 52.91 226 TYR A C 1
ATOM 1831 O O . TYR A 1 226 ? 18.921 -1.803 -3.178 1.00 52.91 226 TYR A O 1
ATOM 1839 N N . ILE A 1 227 ? 17.486 -0.700 -4.481 1.00 51.38 227 ILE A N 1
ATOM 1840 C CA . ILE A 1 227 ? 18.107 0.599 -4.173 1.00 51.38 227 ILE A CA 1
ATOM 1841 C C . ILE A 1 227 ? 17.546 0.975 -2.809 1.00 51.38 227 ILE A C 1
ATOM 1843 O O . ILE A 1 227 ? 16.430 1.475 -2.726 1.00 51.38 227 ILE A O 1
ATOM 1847 N N . ASN A 1 228 ? 18.285 0.648 -1.752 1.00 51.12 228 ASN A N 1
ATOM 1848 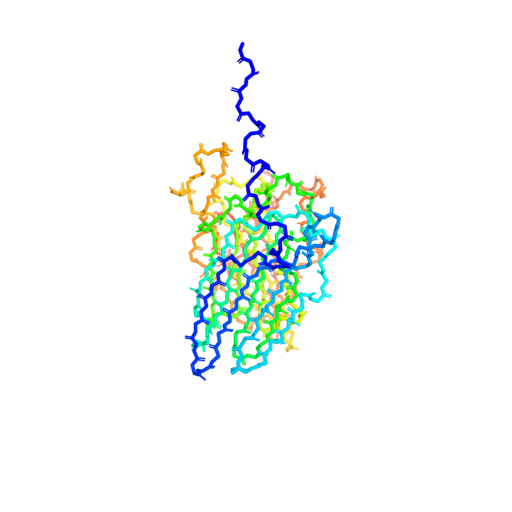C CA . ASN A 1 228 ? 18.014 1.143 -0.415 1.00 51.12 228 ASN A CA 1
ATOM 1849 C C . ASN A 1 228 ? 18.218 2.663 -0.444 1.00 51.12 228 ASN A C 1
ATOM 1851 O O . ASN A 1 228 ? 19.340 3.076 -0.726 1.00 51.12 228 ASN A O 1
ATOM 1855 N N . PRO A 1 229 ? 17.194 3.492 -0.177 1.00 46.75 229 PRO A N 1
ATOM 1856 C CA . PRO A 1 229 ? 17.376 4.936 -0.161 1.00 46.75 229 PRO A CA 1
ATOM 1857 C C . PRO A 1 229 ? 18.348 5.476 0.900 1.00 46.75 229 PRO A C 1
ATOM 1859 O O . PRO A 1 229 ? 18.691 6.653 0.844 1.00 46.75 229 PRO A O 1
ATOM 1862 N N . VAL A 1 230 ? 18.834 4.632 1.820 1.00 48.12 230 VAL A N 1
ATOM 1863 C CA . VAL A 1 230 ? 19.956 4.933 2.734 1.00 48.12 230 VAL A CA 1
ATOM 1864 C C . VAL A 1 230 ? 21.329 4.643 2.107 1.00 48.12 230 VAL A C 1
ATOM 1866 O O . VAL A 1 230 ? 22.339 5.171 2.565 1.00 48.12 230 VAL A O 1
ATOM 1869 N N . ASN A 1 231 ? 21.403 3.811 1.065 1.00 50.31 231 ASN A N 1
ATOM 1870 C CA . ASN A 1 231 ? 22.663 3.526 0.386 1.00 50.31 231 ASN A CA 1
ATOM 1871 C C . ASN A 1 231 ? 22.970 4.656 -0.604 1.00 50.31 231 ASN A C 1
ATOM 1873 O O . ASN A 1 231 ? 22.169 4.955 -1.485 1.00 50.31 231 ASN A O 1
ATOM 1877 N N . ASP A 1 232 ? 24.162 5.236 -0.479 1.00 45.47 232 ASP A N 1
ATOM 1878 C CA . ASP A 1 232 ? 24.667 6.423 -1.190 1.00 45.47 232 ASP A CA 1
ATOM 1879 C C . ASP A 1 232 ? 24.892 6.215 -2.713 1.00 45.47 232 ASP A C 1
ATOM 1881 O O . ASP A 1 232 ? 25.691 6.897 -3.355 1.00 45.47 232 ASP A O 1
ATOM 1885 N N . GLU A 1 233 ? 24.215 5.240 -3.326 1.00 56.72 233 GLU A N 1
ATOM 1886 C CA . GLU A 1 233 ? 24.212 5.065 -4.775 1.00 56.72 233 GLU A CA 1
ATOM 1887 C C . GLU A 1 233 ? 23.203 6.028 -5.402 1.00 56.72 233 GLU A C 1
ATOM 1889 O O . GLU A 1 233 ? 22.033 6.053 -5.030 1.00 56.72 233 GLU A O 1
ATOM 1894 N N . THR A 1 234 ? 23.620 6.819 -6.390 1.00 61.22 234 THR A N 1
ATOM 1895 C CA . THR A 1 234 ? 22.696 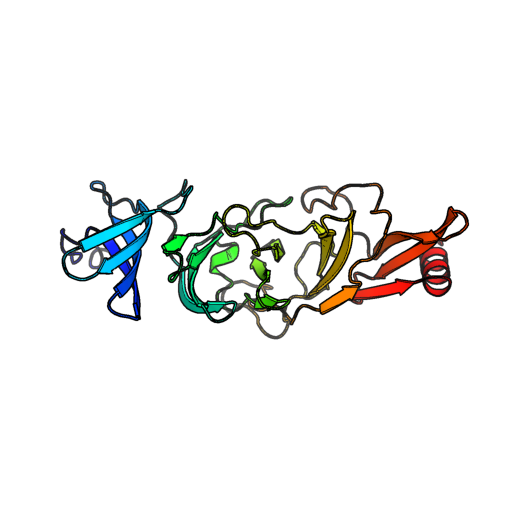7.676 -7.144 1.00 61.22 234 THR A CA 1
ATOM 1896 C C . THR A 1 234 ? 21.556 6.830 -7.731 1.00 61.22 234 THR A C 1
ATOM 1898 O O . THR A 1 234 ? 21.841 5.846 -8.427 1.00 61.22 234 THR A O 1
ATOM 1901 N N . PRO A 1 235 ? 20.274 7.199 -7.526 1.00 71.12 235 PRO A N 1
ATOM 1902 C CA . PRO A 1 235 ? 19.157 6.455 -8.087 1.00 71.12 235 PRO A CA 1
ATOM 1903 C C . PRO A 1 235 ? 19.309 6.342 -9.602 1.00 71.12 235 PRO A C 1
ATOM 1905 O O . PRO A 1 235 ? 19.522 7.337 -10.300 1.00 71.12 235 PRO A O 1
ATOM 1908 N N . LYS A 1 236 ? 19.207 5.121 -10.129 1.00 78.00 236 LYS A N 1
ATOM 1909 C CA . LYS A 1 236 ? 19.258 4.903 -11.577 1.00 78.00 236 LYS A CA 1
ATOM 1910 C C . LYS A 1 236 ? 17.980 5.443 -12.209 1.00 78.00 236 LYS A C 1
ATOM 1912 O O . LYS A 1 236 ? 16.893 5.292 -11.664 1.00 78.00 236 LYS A O 1
ATOM 1917 N N . SER A 1 237 ? 18.089 6.022 -13.401 1.00 85.00 237 SER A N 1
ATOM 1918 C CA . SER A 1 237 ? 16.927 6.518 -14.151 1.00 85.00 237 SER A CA 1
ATOM 1919 C C . SER A 1 237 ? 16.043 5.401 -14.722 1.00 85.00 237 SER A C 1
ATOM 1921 O O . SER A 1 237 ? 14.972 5.685 -15.260 1.00 85.00 237 SER A O 1
ATOM 1923 N N . PHE A 1 238 ? 16.466 4.138 -14.615 1.00 89.56 238 PHE A N 1
ATOM 1924 C CA . PHE A 1 238 ? 15.722 2.981 -15.096 1.00 89.56 238 PHE A CA 1
ATOM 1925 C C . PHE A 1 238 ? 16.053 1.694 -14.325 1.00 89.56 238 PHE A C 1
ATOM 1927 O O . PHE A 1 238 ? 17.120 1.572 -13.720 1.00 89.56 238 PHE A O 1
ATOM 1934 N N . VAL A 1 239 ? 15.155 0.707 -14.410 1.00 89.25 239 VAL A N 1
ATOM 1935 C CA . VAL A 1 239 ? 15.372 -0.677 -13.949 1.00 89.25 239 VAL A CA 1
ATOM 1936 C C . VAL A 1 239 ? 15.453 -1.604 -15.157 1.00 89.25 239 VAL A C 1
ATOM 1938 O O . VAL A 1 239 ? 14.633 -1.500 -16.069 1.00 89.25 239 VAL A O 1
ATOM 1941 N N . LEU A 1 240 ? 16.434 -2.506 -15.172 1.00 90.06 240 LEU A N 1
ATOM 1942 C CA . LEU A 1 240 ? 16.640 -3.469 -16.252 1.00 90.06 240 LEU A CA 1
ATOM 1943 C C . LEU A 1 240 ? 16.288 -4.884 -15.795 1.00 90.06 240 LEU A C 1
ATOM 1945 O O . LEU A 1 240 ? 16.862 -5.404 -14.840 1.00 90.06 240 LEU A O 1
ATOM 1949 N N . PHE A 1 241 ? 15.395 -5.507 -16.549 1.00 91.06 241 PHE A N 1
ATOM 1950 C CA . PHE A 1 241 ? 14.993 -6.899 -16.440 1.00 91.06 241 PHE A CA 1
ATOM 1951 C C . PHE A 1 241 ? 15.364 -7.647 -17.717 1.00 91.06 241 PHE A C 1
ATOM 1953 O O . PHE A 1 241 ? 15.543 -7.051 -18.785 1.00 91.06 241 PHE A O 1
ATOM 1960 N N . TYR A 1 242 ? 15.417 -8.972 -17.622 1.00 90.19 242 TYR A N 1
ATOM 1961 C CA . TYR A 1 242 ? 15.549 -9.829 -18.793 1.00 90.19 242 TYR A CA 1
ATOM 1962 C C . TYR A 1 242 ? 14.480 -10.907 -18.793 1.00 90.19 242 TYR A C 1
ATOM 1964 O O . TYR A 1 242 ? 14.410 -11.720 -17.880 1.00 90.19 242 TYR A O 1
ATOM 1972 N N . GLU A 1 243 ? 13.690 -10.958 -19.852 1.00 90.31 243 GLU A N 1
ATOM 1973 C CA . GLU A 1 243 ? 12.805 -12.082 -20.124 1.00 90.31 243 GLU A CA 1
ATOM 1974 C C . GLU A 1 243 ? 13.615 -13.228 -20.744 1.00 90.31 243 GLU A C 1
ATOM 1976 O O . GLU A 1 243 ? 14.460 -13.011 -21.627 1.00 90.31 243 GLU A O 1
ATOM 1981 N N . LYS A 1 244 ? 13.381 -14.457 -20.272 1.00 79.94 244 LYS A N 1
ATOM 1982 C CA . LYS A 1 244 ? 14.032 -15.650 -20.821 1.00 79.94 244 LYS A CA 1
ATOM 1983 C C . LYS A 1 244 ? 13.262 -16.118 -22.056 1.00 79.94 244 LYS A C 1
ATOM 1985 O O . LYS A 1 244 ? 12.211 -16.736 -21.943 1.00 79.94 244 LYS A O 1
ATOM 1990 N N . GLY A 1 245 ? 13.805 -15.846 -23.240 1.00 72.50 245 GLY A N 1
ATOM 1991 C CA . GLY A 1 245 ? 13.251 -16.333 -24.499 1.00 72.50 245 GLY A CA 1
ATOM 1992 C C . GLY A 1 245 ? 13.377 -17.853 -24.653 1.00 72.50 245 GLY A C 1
ATOM 1993 O O . GLY A 1 245 ? 14.222 -18.497 -24.025 1.00 72.50 245 GLY A O 1
ATOM 1994 N N . THR A 1 246 ? 12.578 -18.416 -25.561 1.00 70.56 246 THR A N 1
ATOM 1995 C CA . THR A 1 246 ? 12.470 -19.863 -25.838 1.00 70.56 246 THR A CA 1
ATOM 1996 C C . THR A 1 246 ? 13.795 -20.541 -26.201 1.00 70.56 246 THR A C 1
ATOM 1998 O O . THR A 1 246 ? 13.990 -21.707 -25.883 1.00 70.56 246 THR A O 1
ATOM 2001 N N . ASN A 1 247 ? 14.748 -19.802 -26.776 1.00 75.31 247 ASN A N 1
ATOM 2002 C CA . ASN A 1 247 ? 16.074 -20.311 -27.158 1.00 75.31 247 ASN A CA 1
ATOM 2003 C C . ASN A 1 247 ? 17.183 -19.933 -26.153 1.00 75.31 247 ASN A C 1
ATOM 2005 O O . ASN A 1 247 ? 18.354 -19.860 -26.517 1.00 75.31 247 ASN A O 1
ATOM 2009 N N . GLY A 1 248 ? 16.828 -19.565 -24.916 1.00 72.75 248 GLY A N 1
ATOM 2010 C CA . GLY A 1 248 ? 17.778 -19.056 -23.917 1.00 72.75 248 GLY A CA 1
ATOM 2011 C C . GLY A 1 248 ? 18.264 -17.622 -24.171 1.00 72.75 248 GLY A C 1
ATOM 2012 O O . GLY A 1 248 ? 19.041 -17.084 -23.382 1.00 72.75 248 GLY A O 1
ATOM 2013 N N . LYS A 1 249 ? 17.786 -16.970 -25.241 1.00 83.12 249 LYS A N 1
ATOM 2014 C CA . LYS A 1 249 ? 18.056 -15.558 -25.536 1.00 83.12 249 LYS A CA 1
ATOM 2015 C C . LYS A 1 249 ? 17.417 -14.676 -24.465 1.00 83.12 249 LYS A C 1
ATOM 2017 O O . LYS A 1 249 ? 16.217 -14.768 -24.229 1.00 83.12 249 LYS A O 1
ATOM 2022 N N . LYS A 1 250 ? 18.203 -13.784 -23.865 1.00 86.94 250 LYS A N 1
ATOM 2023 C CA . LYS A 1 250 ? 17.698 -12.761 -22.944 1.00 86.94 250 LYS A CA 1
ATOM 2024 C C . LYS A 1 250 ? 17.130 -11.585 -23.736 1.00 86.94 250 LYS A C 1
ATOM 2026 O O . LYS A 1 250 ? 17.832 -11.005 -24.566 1.00 86.94 250 LYS A O 1
ATOM 2031 N N . ILE A 1 251 ? 15.869 -11.245 -23.493 1.00 90.12 251 ILE A N 1
ATOM 2032 C CA . ILE A 1 251 ? 15.200 -10.095 -24.110 1.00 90.12 251 ILE A CA 1
ATOM 2033 C C . ILE A 1 251 ? 15.121 -8.986 -23.054 1.00 90.12 251 ILE A C 1
ATOM 2035 O O . ILE A 1 251 ? 14.520 -9.212 -22.005 1.00 90.12 251 ILE A O 1
ATOM 2039 N N . PRO A 1 252 ? 15.736 -7.811 -23.278 1.00 91.25 252 PRO A N 1
ATOM 2040 C CA . PRO A 1 252 ? 15.741 -6.756 -22.276 1.00 91.25 252 PRO A CA 1
ATOM 2041 C C . PRO A 1 252 ? 14.360 -6.114 -22.141 1.00 91.25 252 PRO A C 1
ATOM 2043 O O . PRO A 1 252 ? 13.673 -5.844 -23.132 1.00 91.25 252 PRO A O 1
ATOM 2046 N N . TRP A 1 253 ? 13.990 -5.849 -20.894 1.00 93.69 253 TRP A N 1
ATOM 2047 C CA . TRP A 1 253 ? 12.845 -5.045 -20.494 1.00 93.69 253 TRP A CA 1
ATOM 2048 C C . TRP A 1 253 ? 13.363 -3.917 -19.606 1.00 93.69 253 TRP A C 1
ATOM 2050 O O . TRP A 1 253 ? 14.025 -4.160 -18.601 1.00 93.69 253 TRP A O 1
ATOM 2060 N N . VAL A 1 254 ? 13.081 -2.678 -19.984 1.00 92.75 254 VAL A N 1
ATOM 2061 C CA . VAL A 1 254 ? 13.517 -1.480 -19.271 1.00 92.75 254 VAL A CA 1
ATOM 2062 C C . VAL A 1 254 ? 12.295 -0.788 -18.696 1.00 92.75 254 VAL A C 1
ATOM 2064 O O . VAL A 1 254 ? 11.393 -0.414 -19.440 1.00 92.75 254 VAL A O 1
ATOM 2067 N N . VAL A 1 255 ? 12.277 -0.579 -17.386 1.00 93.88 255 VAL A N 1
ATOM 2068 C CA . VAL A 1 255 ? 11.335 0.342 -16.747 1.00 93.88 255 VAL A CA 1
ATOM 2069 C C . VAL A 1 255 ? 12.004 1.709 -16.678 1.00 93.88 255 VAL A C 1
ATOM 2071 O O . VAL A 1 255 ? 12.943 1.890 -15.910 1.00 93.88 255 VAL A O 1
ATOM 2074 N N . ASP A 1 256 ? 11.544 2.658 -17.493 1.00 93.00 256 ASP A N 1
ATOM 2075 C CA . ASP A 1 256 ? 12.003 4.052 -17.469 1.00 93.00 256 ASP A CA 1
ATOM 2076 C C . ASP A 1 256 ? 11.348 4.756 -16.271 1.00 93.00 256 ASP A C 1
ATOM 2078 O O . ASP A 1 256 ? 10.152 5.053 -16.293 1.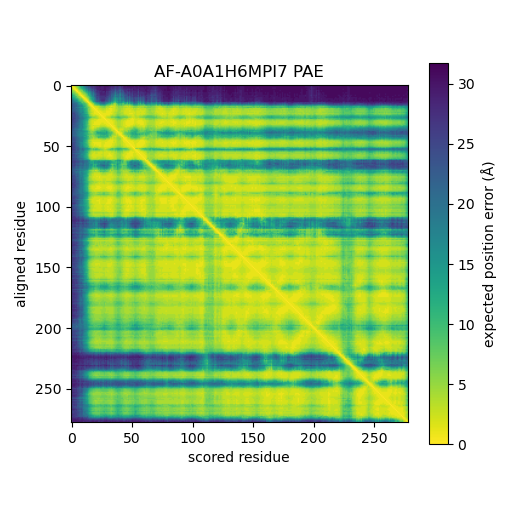00 93.00 256 ASP A O 1
ATOM 2082 N N . LEU A 1 257 ? 12.127 5.014 -15.216 1.00 91.25 257 LEU A N 1
ATOM 2083 C CA . LEU A 1 257 ? 11.639 5.585 -13.956 1.00 91.25 257 LEU A CA 1
ATOM 2084 C C . LEU A 1 257 ? 11.365 7.088 -14.053 1.00 91.25 257 LEU A C 1
ATOM 2086 O O . LEU A 1 257 ? 10.695 7.643 -13.188 1.00 91.25 257 LEU A O 1
ATOM 2090 N N . LYS A 1 258 ? 11.832 7.757 -15.113 1.00 90.19 258 LYS A N 1
ATOM 2091 C CA . LYS A 1 258 ? 11.477 9.155 -15.380 1.00 90.19 258 LYS A CA 1
ATOM 2092 C C . LYS A 1 258 ? 10.077 9.256 -15.978 1.00 90.19 258 LYS A C 1
ATOM 2094 O O . LYS A 1 258 ? 9.347 10.200 -15.681 1.00 90.19 258 LYS A O 1
ATOM 2099 N N . LYS A 1 259 ? 9.716 8.305 -16.840 1.00 92.38 259 LYS A N 1
ATOM 2100 C CA . LYS A 1 259 ? 8.433 8.305 -17.560 1.00 92.38 259 LYS A CA 1
ATOM 2101 C C . LYS A 1 259 ? 7.369 7.414 -16.929 1.00 92.38 259 LYS A C 1
ATOM 2103 O O . LYS A 1 259 ? 6.194 7.619 -17.211 1.00 92.38 259 LYS A O 1
ATOM 2108 N N . GLY A 1 260 ? 7.763 6.449 -16.101 1.00 93.88 260 GLY A N 1
ATOM 2109 C CA . GLY A 1 260 ? 6.855 5.463 -15.522 1.00 93.88 260 GLY A CA 1
ATOM 2110 C C . GLY A 1 260 ? 6.284 4.528 -16.585 1.00 93.88 260 GLY A C 1
ATOM 2111 O O . GLY A 1 260 ? 5.088 4.272 -16.587 1.00 93.88 260 GLY A O 1
ATOM 2112 N N . ILE A 1 261 ? 7.119 4.075 -17.526 1.00 96.25 261 ILE A N 1
ATOM 2113 C CA . ILE A 1 261 ? 6.715 3.184 -18.625 1.00 96.25 261 ILE A CA 1
ATOM 2114 C C . ILE A 1 261 ? 7.654 1.985 -18.727 1.00 96.25 261 ILE A C 1
ATOM 2116 O O . ILE A 1 261 ? 8.808 2.051 -18.304 1.00 96.25 261 ILE A O 1
ATOM 2120 N N . VAL A 1 262 ? 7.177 0.914 -19.361 1.00 96.50 262 VAL A N 1
ATOM 2121 C CA . VAL A 1 262 ? 8.001 -0.240 -19.737 1.00 96.50 262 VAL A CA 1
ATOM 2122 C C . VAL A 1 262 ? 8.343 -0.203 -21.230 1.00 96.50 262 VAL A C 1
ATOM 2124 O O . VAL A 1 262 ? 7.483 0.019 -22.079 1.00 96.50 262 VAL A O 1
ATOM 2127 N N . ILE A 1 263 ? 9.610 -0.440 -21.553 1.00 95.38 263 ILE A N 1
ATOM 2128 C CA . ILE A 1 263 ? 10.168 -0.528 -22.905 1.00 95.38 263 ILE A CA 1
ATOM 2129 C C . ILE A 1 263 ? 10.705 -1.951 -23.077 1.00 95.38 263 ILE A C 1
ATOM 2131 O O . ILE A 1 263 ? 11.397 -2.454 -22.196 1.00 95.38 263 ILE A O 1
ATOM 2135 N N . LYS A 1 264 ? 10.400 -2.623 -24.191 1.00 93.88 264 LYS A N 1
ATOM 2136 C CA . LYS A 1 264 ? 10.719 -4.050 -24.391 1.00 93.88 264 LYS A CA 1
ATOM 2137 C C . LYS A 1 264 ? 11.482 -4.286 -25.695 1.00 93.88 264 LYS A C 1
ATOM 2139 O O . LYS A 1 264 ? 11.359 -3.510 -26.645 1.00 93.88 264 LYS A O 1
ATOM 2144 N N . GLY A 1 265 ? 12.242 -5.379 -25.762 1.00 89.62 265 GLY A N 1
ATOM 2145 C CA . GLY A 1 265 ? 12.817 -5.890 -27.011 1.00 89.62 265 GLY A CA 1
ATOM 2146 C C . GLY A 1 265 ? 13.839 -4.952 -27.660 1.00 89.62 265 GLY A C 1
ATOM 2147 O O . GLY A 1 265 ? 14.716 -4.420 -26.985 1.00 89.62 265 GLY A O 1
ATOM 2148 N N . GLU A 1 266 ? 13.755 -4.759 -28.980 1.00 90.94 266 GLU A N 1
ATOM 2149 C CA . GLU A 1 266 ? 14.702 -3.910 -29.731 1.00 90.94 266 GLU A CA 1
ATOM 2150 C C . GLU A 1 266 ? 14.681 -2.447 -29.263 1.00 90.94 266 GLU A C 1
ATOM 2152 O O . GLU A 1 266 ? 15.731 -1.822 -29.135 1.00 90.94 266 GLU A O 1
ATOM 2157 N N . ALA A 1 267 ? 13.509 -1.913 -28.903 1.00 93.06 267 ALA A N 1
ATOM 2158 C CA . ALA A 1 267 ? 13.410 -0.562 -28.351 1.00 93.06 267 ALA A CA 1
ATOM 2159 C C . ALA A 1 267 ? 14.156 -0.436 -27.012 1.00 93.06 267 ALA A C 1
ATOM 2161 O O . ALA A 1 267 ? 14.789 0.587 -26.751 1.00 93.06 267 ALA A O 1
ATOM 2162 N N . ALA A 1 268 ? 14.123 -1.485 -26.183 1.00 91.56 268 ALA A N 1
ATOM 2163 C CA . ALA A 1 268 ? 14.871 -1.523 -24.932 1.00 91.56 268 ALA A CA 1
ATOM 2164 C C . ALA A 1 268 ? 16.383 -1.602 -25.180 1.00 91.56 268 ALA A C 1
ATOM 2166 O O . ALA A 1 268 ? 17.141 -0.935 -24.487 1.00 91.56 268 ALA A O 1
ATOM 2167 N N . LYS A 1 269 ? 16.834 -2.341 -26.201 1.00 89.88 269 LYS A N 1
ATOM 2168 C CA . LYS A 1 269 ? 18.254 -2.349 -26.595 1.00 89.88 269 LYS A CA 1
ATOM 2169 C C . LYS A 1 269 ? 18.724 -0.969 -27.038 1.00 89.88 269 LYS A C 1
ATOM 2171 O O . LYS A 1 269 ? 19.679 -0.458 -26.475 1.00 89.88 269 LYS A O 1
ATOM 2176 N N . HIS A 1 270 ? 17.990 -0.319 -27.941 1.00 91.06 270 HIS A N 1
ATOM 2177 C CA . HIS A 1 270 ? 18.316 1.042 -28.372 1.00 91.06 270 HIS A CA 1
ATOM 2178 C C . HIS A 1 270 ? 18.305 2.053 -27.222 1.00 91.06 270 HIS A C 1
ATOM 2180 O O . HIS A 1 270 ? 19.082 3.007 -27.227 1.00 91.06 270 HIS A O 1
ATOM 2186 N N . PHE A 1 271 ? 17.421 1.869 -26.238 1.00 90.94 271 PHE A N 1
ATOM 2187 C CA . PHE A 1 271 ? 17.445 2.665 -25.018 1.00 90.94 271 PHE A CA 1
ATOM 2188 C C . PHE A 1 271 ? 18.755 2.453 -24.249 1.00 90.94 271 PHE A C 1
ATOM 2190 O O . PHE A 1 271 ? 19.392 3.434 -23.871 1.00 90.94 271 PHE A O 1
ATOM 2197 N N . LEU A 1 272 ? 19.167 1.200 -24.043 1.00 87.38 272 LEU A N 1
ATOM 2198 C CA . LEU A 1 272 ? 20.400 0.856 -23.330 1.00 87.38 272 LEU A CA 1
ATOM 2199 C C . LEU A 1 272 ? 21.648 1.364 -24.059 1.00 87.38 272 LEU A C 1
ATOM 2201 O O . LEU A 1 272 ? 22.497 1.967 -23.412 1.00 87.38 272 LEU A O 1
ATOM 2205 N N . ASP A 1 273 ? 21.724 1.215 -25.383 1.00 88.12 273 ASP A N 1
ATOM 2206 C CA . ASP A 1 273 ? 22.858 1.685 -26.193 1.00 88.12 273 ASP A CA 1
ATOM 2207 C C . ASP A 1 273 ? 23.091 3.194 -26.008 1.00 88.12 273 ASP A C 1
ATOM 2209 O O . ASP A 1 273 ? 24.224 3.647 -25.867 1.00 88.12 273 ASP A O 1
ATOM 2213 N N . LYS A 1 274 ? 22.008 3.980 -25.931 1.00 86.19 274 LYS A N 1
ATOM 2214 C CA . LYS A 1 274 ? 22.071 5.430 -25.676 1.00 86.19 274 LYS A CA 1
ATOM 2215 C C . LYS A 1 274 ? 22.513 5.789 -24.259 1.00 86.19 274 LYS A C 1
ATOM 2217 O O . LYS A 1 274 ? 23.036 6.876 -24.062 1.00 86.19 274 LYS A O 1
ATOM 2222 N N . HIS A 1 275 ? 22.279 4.914 -23.283 1.00 76.69 275 HIS A N 1
ATOM 2223 C CA . HIS A 1 275 ? 22.674 5.124 -21.885 1.00 76.69 275 HIS A CA 1
ATOM 2224 C C . HIS A 1 275 ? 24.047 4.514 -21.554 1.00 76.69 275 HIS A C 1
ATOM 2226 O O . HIS A 1 275 ? 24.525 4.674 -20.435 1.00 76.69 275 HIS A O 1
ATOM 2232 N N . GLN A 1 276 ? 24.673 3.813 -22.505 1.00 69.12 276 GLN A N 1
ATOM 2233 C CA . GLN A 1 276 ? 26.040 3.291 -22.407 1.00 69.12 276 GLN A CA 1
ATOM 2234 C C . GLN A 1 276 ? 27.077 4.194 -23.096 1.00 69.12 276 GLN A C 1
ATOM 2236 O O . GLN A 1 276 ? 28.272 3.910 -23.019 1.00 69.12 276 GLN A O 1
ATOM 2241 N N . GLN A 1 277 ? 26.646 5.270 -23.759 1.00 39.31 277 GLN A N 1
ATOM 2242 C CA . GLN A 1 277 ? 27.542 6.272 -24.335 1.00 39.31 277 GLN A CA 1
ATOM 2243 C C . GLN A 1 277 ? 27.849 7.362 -23.290 1.00 39.31 277 GLN A C 1
ATOM 2245 O O . GLN A 1 277 ? 26.906 7.832 -22.650 1.00 39.31 277 GLN A O 1
ATOM 2250 N N . PRO A 1 278 ? 29.135 7.705 -2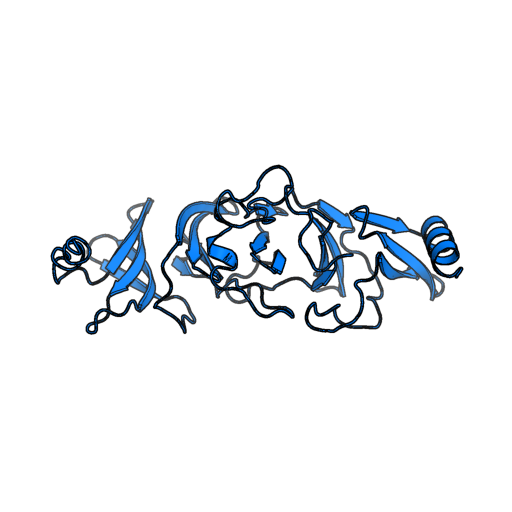3.074 1.00 40.06 278 PRO A N 1
ATOM 2251 C CA . PRO A 1 278 ? 29.566 8.696 -22.085 1.00 40.06 278 PRO A CA 1
ATOM 2252 C C . PRO A 1 278 ? 29.076 10.115 -22.391 1.00 40.06 278 PRO A C 1
ATOM 2254 O O . PRO A 1 278 ? 28.906 10.447 -23.588 1.00 40.06 278 PRO A O 1
#

Organism: NCBI:txid1159016

Solvent-accessible surface area (backbone atoms only — not comparable to full-atom values): 15727 Å² total; per-residue (Å²): 140,90,85,75,85,76,66,77,81,76,71,74,70,97,72,66,54,55,52,75,70,42,75,52,76,57,97,78,31,37,40,31,37,30,31,34,45,41,98,84,75,42,48,34,41,55,26,42,36,40,37,43,89,97,43,78,47,78,44,65,41,83,76,57,94,64,32,82,57,62,73,69,43,66,45,84,45,73,51,86,88,40,57,25,41,44,35,32,26,34,65,31,36,37,49,31,35,62,86,79,68,42,55,24,39,76,46,52,94,61,89,44,62,86,77,51,93,49,21,33,42,70,20,85,69,8,64,46,69,38,85,82,51,33,25,43,34,35,35,28,51,90,66,30,76,47,45,27,43,45,78,43,44,78,66,52,39,75,45,53,57,46,41,38,55,80,70,65,78,48,54,25,36,39,34,46,44,76,46,97,88,63,22,28,36,33,34,33,32,30,43,25,80,85,35,60,44,95,85,44,85,84,37,58,25,24,51,42,81,70,44,73,72,44,66,74,36,62,54,44,74,55,97,65,85,66,78,37,79,72,51,93,64,79,54,52,57,52,48,62,34,32,35,71,39,98,84,72,46,73,39,41,33,30,36,36,22,77,77,59,45,72,37,53,45,70,63,22,48,57,52,47,58,63,72,72,56,132

Radius of gyration: 22.28 Å; Cα contacts (8 Å, |Δi|>4): 614; chains: 1; bounding box: 57×57×65 Å

Mean predicted aligned error: 8.98 Å

Nearest PDB structures (foldseek):
  4hxg-assembly2_K  TM=2.829E-01  e=1.858E-03  Pyrococcus horikoshii OT3
  3kst-assembly2_B  TM=2.967E-01  e=1.068E-01  Bacteroides thetaiotaomicron VPI-5482
  8qca-assembly1_C  TM=2.633E-01  e=4.244E-02  Saccharomyces cerevisiae
  7pi7-assembly2_D  TM=2.657E-01  e=1.190E+00  Plasmodium falciparum 3D7

pLDDT: mean 81.57, std 17.02, range [27.64, 97.69]

Secondary structure (DSSP, 8-state):
---STTSGGG-S-TT-SEEEEEEEEETTEEEEEEEEE-TTS-EEEEEEEEEETTEEEEEE-S--S-TTS-EEEEEEEEETTEEEEEEEETTEEEEEETTTTEEPPPB---SS-PPPTTTTGGGTT--EEETTTTEEEEEETTTEEEEEE-SSSSS-EEPEEEES-SS-SS-EEEEEEE-TTS-EEEEEEEB-TT-B-SSSTT-B--BPPPEEEEEEE-EEPPSS----TTS-SPPPSEEEEEEE-TTS-EEEEEEETTTTEEEEHHHHHHHHHHHS--